Protein AF-A0A0K9FBU6-F1 (afdb_monomer_lite)

Radius of gyration: 37.28 Å; chains: 1; bounding box: 68×29×103 Å

Organism: NCBI:txid582475

Sequence (193 aa):
MRKMYLYLGAIVIFTPILLGLLLNIPTGFLTIGDESAWVGFFGNYSGGIIGGIVALLVASFQVKKESQYRNREEAKKHEYTIKIIERFIFQEMRDNLSMINEHTYLALENRAEGKQTSHGTNYGFIFTTYYELRYELAKNLKVENQKLFEDIIEFYEQLRLIKNKPQIDDLSRGEAKTIVESLNNWIITLDSI

Structure (mmCIF, N/CA/C/O backbone):
data_AF-A0A0K9FBU6-F1
#
_entry.id   AF-A0A0K9FBU6-F1
#
loop_
_atom_site.group_PDB
_atom_site.id
_atom_site.type_symbol
_atom_site.label_atom_id
_atom_site.label_alt_id
_atom_site.label_comp_id
_atom_site.label_asym_id
_atom_site.label_entity_id
_atom_site.label_seq_id
_atom_site.pdbx_PDB_ins_code
_atom_site.Cartn_x
_atom_site.Cartn_y
_atom_site.Cartn_z
_atom_site.occupancy
_atom_site.B_iso_or_equiv
_atom_site.auth_seq_id
_atom_site.auth_comp_id
_atom_site.auth_asym_id
_atom_site.auth_atom_id
_atom_site.pdbx_PDB_model_num
ATOM 1 N N . MET A 1 1 ? 36.294 -5.974 -24.565 1.00 58.38 1 MET A N 1
ATOM 2 C CA . MET A 1 1 ? 35.548 -5.076 -25.481 1.00 58.38 1 MET A CA 1
ATOM 3 C C . MET A 1 1 ? 36.441 -4.179 -26.347 1.00 58.38 1 MET A C 1
ATOM 5 O O . MET A 1 1 ? 36.305 -4.250 -27.555 1.00 58.38 1 MET A O 1
ATOM 9 N N . ARG A 1 2 ? 37.405 -3.406 -25.814 1.00 65.94 2 ARG A N 1
ATOM 10 C CA . ARG A 1 2 ? 38.238 -2.476 -26.625 1.00 65.94 2 ARG A CA 1
ATOM 11 C C . ARG A 1 2 ? 39.024 -3.123 -27.786 1.00 65.94 2 ARG A C 1
ATOM 13 O O . ARG A 1 2 ? 39.102 -2.543 -28.859 1.00 65.94 2 ARG A O 1
ATOM 20 N N . LYS A 1 3 ? 39.554 -4.340 -27.600 1.00 70.25 3 LYS A N 1
ATOM 21 C CA . LYS A 1 3 ? 40.263 -5.092 -28.658 1.00 70.25 3 LYS A CA 1
ATOM 22 C C . LYS A 1 3 ? 39.332 -5.560 -29.794 1.00 70.25 3 LYS A C 1
ATOM 24 O O . LYS A 1 3 ? 39.757 -5.612 -30.935 1.00 70.25 3 LYS A O 1
ATOM 29 N N . MET A 1 4 ? 38.057 -5.830 -29.501 1.00 72.50 4 MET A N 1
ATOM 30 C CA . MET A 1 4 ? 37.068 -6.313 -30.479 1.00 72.50 4 MET A CA 1
ATOM 31 C C . MET A 1 4 ? 36.714 -5.243 -31.521 1.00 72.50 4 MET A C 1
ATOM 33 O O . MET A 1 4 ? 36.655 -5.540 -32.708 1.00 72.50 4 MET A O 1
ATOM 37 N N . TYR A 1 5 ? 36.563 -3.986 -31.091 1.00 79.44 5 TYR A N 1
ATOM 38 C CA . TYR A 1 5 ? 36.323 -2.855 -31.995 1.00 79.44 5 TYR A CA 1
ATOM 39 C C . TYR A 1 5 ? 37.526 -2.559 -32.903 1.00 79.44 5 TYR A C 1
ATOM 41 O O . TYR A 1 5 ? 37.343 -2.189 -34.058 1.00 79.44 5 TYR A O 1
ATOM 49 N N . LEU A 1 6 ? 38.749 -2.784 -32.408 1.00 78.81 6 LEU A N 1
ATOM 50 C CA . LEU A 1 6 ? 39.978 -2.683 -33.204 1.00 78.81 6 LEU A CA 1
ATOM 51 C C . LEU A 1 6 ? 40.030 -3.738 -34.320 1.00 78.81 6 LEU A C 1
ATOM 53 O O . LEU A 1 6 ? 40.328 -3.392 -35.459 1.00 78.81 6 LEU A O 1
ATOM 57 N N . TYR A 1 7 ? 39.695 -4.999 -34.022 1.00 82.31 7 TYR A N 1
ATOM 58 C CA . TYR A 1 7 ? 39.656 -6.057 -35.039 1.00 82.31 7 TYR A CA 1
ATOM 59 C C . TYR A 1 7 ? 38.545 -5.838 -36.077 1.00 82.31 7 TYR A C 1
ATOM 61 O O . TYR A 1 7 ? 38.789 -6.021 -37.265 1.00 82.31 7 TYR A O 1
ATOM 69 N N . LEU A 1 8 ? 37.359 -5.381 -35.660 1.00 78.56 8 LEU A N 1
ATOM 70 C CA . LEU A 1 8 ? 36.269 -5.022 -36.579 1.00 78.56 8 LEU A CA 1
ATOM 71 C C . LEU A 1 8 ? 36.654 -3.871 -37.517 1.00 78.56 8 LEU A C 1
ATOM 73 O O . LEU A 1 8 ? 36.419 -3.960 -38.720 1.00 78.56 8 LEU A O 1
ATOM 77 N N . GLY A 1 9 ? 37.292 -2.823 -36.987 1.00 79.31 9 GLY A N 1
ATOM 78 C CA . GLY A 1 9 ? 37.794 -1.711 -37.797 1.00 79.31 9 GLY A CA 1
ATOM 79 C C . GLY A 1 9 ? 38.859 -2.154 -38.803 1.00 79.31 9 GLY A C 1
ATOM 80 O O . GLY A 1 9 ? 38.805 -1.764 -39.966 1.00 79.31 9 GLY A O 1
ATOM 81 N N . ALA A 1 10 ? 39.782 -3.027 -38.387 1.00 79.50 10 ALA A N 1
ATOM 82 C CA . ALA A 1 10 ? 40.786 -3.595 -39.283 1.00 79.50 10 ALA A CA 1
ATOM 83 C C . ALA A 1 10 ? 40.140 -4.420 -40.410 1.00 79.50 10 ALA A C 1
ATOM 85 O O . ALA A 1 10 ? 40.461 -4.205 -41.574 1.00 79.50 10 ALA A O 1
ATOM 86 N N . ILE A 1 11 ? 39.185 -5.303 -40.102 1.00 80.31 11 ILE A N 1
ATOM 87 C CA . ILE A 1 11 ? 38.477 -6.105 -41.116 1.00 80.31 11 ILE A CA 1
ATOM 88 C C . ILE A 1 11 ? 37.778 -5.198 -42.133 1.00 80.31 11 ILE A C 1
ATOM 90 O O . ILE A 1 11 ? 37.907 -5.413 -43.336 1.00 80.31 11 ILE A O 1
ATOM 94 N N . VAL A 1 12 ? 37.102 -4.146 -41.674 1.00 80.75 12 VAL A N 1
ATOM 95 C CA . VAL A 1 12 ? 36.422 -3.186 -42.549 1.00 80.75 12 VAL A CA 1
ATOM 96 C C . VAL A 1 12 ? 37.396 -2.461 -43.492 1.00 80.75 12 VAL A C 1
ATOM 98 O O . VAL A 1 12 ? 37.075 -2.258 -44.660 1.00 80.75 12 VAL A O 1
ATOM 101 N N . ILE A 1 13 ? 38.592 -2.103 -43.030 1.00 79.31 13 ILE A N 1
ATOM 102 C CA . ILE A 1 13 ? 39.586 -1.397 -43.856 1.00 79.31 13 ILE A CA 1
ATOM 103 C C . ILE A 1 13 ? 40.309 -2.353 -44.816 1.00 79.31 13 ILE A C 1
ATOM 105 O O . ILE A 1 13 ? 40.561 -2.002 -45.966 1.00 79.31 13 ILE A O 1
ATOM 109 N N . PHE A 1 14 ? 40.633 -3.568 -44.367 1.00 79.88 14 PHE A N 1
ATOM 110 C CA . PHE A 1 14 ? 41.432 -4.515 -45.148 1.00 79.88 14 PHE A CA 1
ATOM 111 C C . PHE A 1 14 ? 40.609 -5.369 -46.119 1.00 79.88 14 PHE A C 1
ATOM 113 O O . PHE A 1 14 ? 41.171 -5.842 -47.101 1.00 79.88 14 PHE A O 1
ATOM 120 N N . THR A 1 15 ? 39.298 -5.544 -45.914 1.00 80.88 15 THR A N 1
ATOM 121 C CA . THR A 1 15 ? 38.454 -6.367 -46.808 1.00 80.88 15 THR A CA 1
ATOM 122 C C . THR A 1 15 ? 38.474 -5.891 -48.271 1.00 80.88 15 THR A C 1
ATOM 124 O O . THR A 1 15 ? 38.692 -6.733 -49.139 1.00 80.88 15 THR A O 1
ATOM 127 N N . PRO A 1 16 ? 38.351 -4.587 -48.596 1.00 72.69 16 PRO A N 1
ATOM 128 C CA . PRO A 1 16 ? 38.469 -4.101 -49.976 1.00 72.69 16 PRO A CA 1
ATOM 129 C C . PRO A 1 16 ? 39.844 -4.362 -50.599 1.00 72.69 16 PRO A C 1
ATOM 131 O O . PRO A 1 16 ? 39.934 -4.759 -51.757 1.00 72.69 16 PRO A O 1
ATOM 134 N N . ILE A 1 17 ? 40.914 -4.173 -49.817 1.00 76.56 17 ILE A N 1
ATOM 135 C CA . ILE A 1 17 ? 42.303 -4.379 -50.255 1.00 76.56 17 ILE A CA 1
ATOM 136 C C . ILE A 1 17 ? 42.542 -5.866 -50.539 1.00 76.56 17 ILE A C 1
ATOM 138 O O . ILE A 1 17 ? 43.103 -6.221 -51.572 1.00 76.56 17 ILE A O 1
ATOM 142 N N . LEU A 1 18 ? 42.073 -6.743 -49.649 1.00 75.69 18 LEU A N 1
ATOM 143 C CA . LEU A 1 18 ? 42.176 -8.189 -49.810 1.00 75.69 18 LEU A CA 1
ATOM 144 C C . LEU A 1 18 ? 41.335 -8.689 -50.984 1.00 75.69 18 LEU A C 1
ATOM 146 O O . LEU A 1 18 ? 41.836 -9.499 -51.751 1.00 75.69 18 LEU A O 1
ATOM 150 N N . LEU A 1 19 ? 40.110 -8.190 -51.176 1.00 73.31 19 LEU A N 1
ATOM 151 C CA . LEU A 1 19 ? 39.301 -8.521 -52.354 1.00 73.31 19 LEU A CA 1
ATOM 152 C C . LEU A 1 19 ? 39.985 -8.070 -53.649 1.00 73.31 19 LEU A C 1
ATOM 154 O O . LEU A 1 19 ? 40.025 -8.842 -54.602 1.00 73.31 19 LEU A O 1
ATOM 158 N N . GLY A 1 20 ? 40.588 -6.878 -53.668 1.00 69.12 20 GLY A N 1
ATOM 159 C CA . GLY A 1 20 ? 41.368 -6.402 -54.813 1.00 69.12 20 GLY A CA 1
ATOM 160 C C . GLY A 1 20 ? 42.594 -7.267 -55.120 1.00 69.12 20 GLY A C 1
ATOM 161 O O . GLY A 1 20 ? 42.885 -7.516 -56.285 1.00 69.12 20 GLY A O 1
ATOM 162 N N . LEU A 1 21 ? 43.278 -7.783 -54.094 1.00 70.62 21 LEU A N 1
ATOM 163 C CA . LEU A 1 21 ? 44.414 -8.699 -54.258 1.00 70.62 21 LEU A CA 1
ATOM 164 C C . LEU A 1 21 ? 43.985 -10.120 -54.661 1.00 70.62 21 LEU A C 1
ATOM 166 O O . LEU A 1 21 ? 44.669 -10.759 -55.453 1.00 70.62 21 LEU A O 1
ATOM 170 N N . LEU A 1 22 ? 42.865 -10.618 -54.131 1.00 68.38 22 LEU A N 1
ATOM 171 C CA . LEU A 1 22 ? 42.379 -11.990 -54.335 1.00 68.38 22 LEU A CA 1
ATOM 172 C C . LEU A 1 22 ? 41.689 -12.155 -55.698 1.00 68.38 22 LEU A C 1
ATOM 174 O O . LEU A 1 22 ? 41.803 -13.204 -56.325 1.00 68.38 22 LEU A O 1
ATOM 178 N N . LEU A 1 23 ? 41.036 -11.100 -56.195 1.00 65.75 23 LEU A N 1
ATOM 179 C CA . LEU A 1 23 ? 40.476 -11.046 -57.550 1.00 65.75 23 LEU A CA 1
ATOM 180 C C . LEU A 1 23 ? 41.546 -10.834 -58.641 1.00 65.75 23 LEU A C 1
ATOM 182 O O . LEU A 1 23 ? 41.232 -10.945 -59.823 1.00 65.75 23 LEU A O 1
ATOM 186 N N . ASN A 1 24 ? 42.808 -10.592 -58.269 1.00 60.53 24 ASN A N 1
ATOM 187 C CA . ASN A 1 24 ? 43.953 -10.441 -59.174 1.00 60.53 24 ASN A CA 1
ATOM 188 C C . ASN A 1 24 ? 44.485 -11.809 -59.670 1.00 60.53 24 ASN A C 1
ATOM 190 O O . ASN A 1 24 ? 45.676 -12.114 -59.583 1.00 60.53 24 ASN A O 1
ATOM 194 N N . ILE A 1 25 ? 43.580 -12.667 -60.158 1.00 55.06 25 ILE A N 1
ATOM 195 C CA . ILE A 1 25 ? 43.919 -13.889 -60.903 1.00 55.06 25 ILE A CA 1
ATOM 196 C C . ILE A 1 25 ? 44.503 -13.446 -62.261 1.00 55.06 25 ILE A C 1
ATOM 198 O O . ILE A 1 25 ? 43.935 -12.565 -62.909 1.00 55.06 25 ILE A O 1
ATOM 202 N N . PRO A 1 26 ? 45.648 -13.999 -62.705 1.00 49.00 26 PRO A N 1
ATOM 203 C CA . PRO A 1 26 ? 46.479 -13.388 -63.734 1.00 49.00 26 PRO A CA 1
ATOM 204 C C . PRO A 1 26 ? 45.903 -13.593 -65.138 1.00 49.00 26 PRO A C 1
ATOM 206 O O . PRO A 1 26 ? 46.245 -14.542 -65.837 1.00 49.00 26 PRO A O 1
ATOM 209 N N . THR A 1 27 ? 45.102 -12.639 -65.598 1.00 47.84 27 THR A N 1
ATOM 210 C CA . THR A 1 27 ? 44.974 -12.332 -67.026 1.00 47.84 27 THR A CA 1
ATOM 211 C C . THR A 1 27 ? 45.070 -10.823 -67.209 1.00 47.84 27 THR A C 1
ATOM 213 O O . THR A 1 27 ? 44.048 -10.160 -67.281 1.00 47.84 27 THR A O 1
ATOM 216 N N . GLY A 1 28 ? 46.308 -10.311 -67.228 1.00 45.41 28 GLY A N 1
ATOM 217 C CA . GLY A 1 28 ? 46.737 -9.031 -67.816 1.00 45.41 28 GLY A CA 1
ATOM 218 C C . GLY A 1 28 ? 45.884 -7.778 -67.557 1.00 45.41 28 GLY A C 1
ATOM 219 O O . GLY A 1 28 ? 44.780 -7.666 -68.066 1.00 45.41 28 GLY A O 1
ATOM 220 N N . PHE A 1 29 ? 46.509 -6.780 -66.917 1.00 51.91 29 PHE A N 1
ATOM 221 C CA . PHE A 1 29 ? 46.016 -5.442 -66.532 1.00 51.91 29 PHE A CA 1
ATOM 222 C C . PHE A 1 29 ? 45.403 -5.387 -65.120 1.00 51.91 29 PHE A C 1
ATOM 224 O O . PHE A 1 29 ? 44.358 -5.948 -64.826 1.00 51.91 29 PHE A O 1
ATOM 231 N N . LEU A 1 30 ? 46.141 -4.712 -64.232 1.00 53.44 30 LEU A N 1
ATOM 232 C CA . LEU A 1 30 ? 46.203 -4.834 -62.766 1.00 53.44 30 LEU A CA 1
ATOM 233 C C . LEU A 1 30 ? 44.942 -4.478 -61.949 1.00 53.44 30 LEU A C 1
ATOM 235 O O . LEU A 1 30 ? 45.033 -4.406 -60.727 1.00 53.44 30 LEU A O 1
ATOM 239 N N . THR A 1 31 ? 43.781 -4.320 -62.580 1.00 53.53 31 THR A N 1
ATOM 240 C CA . THR A 1 31 ? 42.461 -4.194 -61.945 1.00 53.53 31 THR A CA 1
ATOM 241 C C . THR A 1 31 ? 41.381 -4.524 -62.981 1.00 53.53 31 THR A C 1
ATOM 243 O O . THR A 1 31 ? 41.379 -3.940 -64.062 1.00 53.53 31 THR A O 1
ATOM 246 N N . ILE A 1 32 ? 40.427 -5.408 -62.672 1.00 55.91 32 ILE A N 1
ATOM 247 C CA . ILE A 1 32 ? 39.223 -5.569 -63.506 1.00 55.91 32 ILE A CA 1
ATOM 248 C C . ILE A 1 32 ? 38.297 -4.376 -63.220 1.00 55.91 32 ILE A C 1
ATOM 250 O O . ILE A 1 32 ? 37.831 -4.221 -62.092 1.00 55.91 32 ILE A O 1
ATOM 254 N N . GLY A 1 33 ? 38.055 -3.538 -64.231 1.00 60.00 33 GLY A N 1
ATOM 255 C CA . GLY A 1 33 ? 37.237 -2.321 -64.138 1.00 60.00 33 GLY A CA 1
ATOM 256 C C . GLY A 1 33 ? 38.060 -1.035 -64.258 1.00 60.00 33 GLY A C 1
ATOM 257 O O . GLY A 1 33 ? 39.236 -1.004 -63.899 1.00 60.00 33 GLY A O 1
ATOM 258 N N . ASP A 1 34 ? 37.445 0.020 -64.795 1.00 70.31 34 ASP A N 1
ATOM 259 C CA . ASP A 1 34 ? 38.051 1.351 -64.841 1.00 70.31 34 ASP A CA 1
ATOM 260 C C . ASP A 1 34 ? 38.038 2.016 -63.449 1.00 70.31 34 ASP A C 1
ATOM 262 O O . ASP A 1 34 ? 37.447 1.512 -62.489 1.00 70.31 34 ASP A O 1
ATOM 266 N N . GLU A 1 35 ? 38.705 3.162 -63.320 1.00 71.25 35 GLU A N 1
ATOM 267 C CA . GLU A 1 35 ? 38.721 3.947 -62.078 1.00 71.25 35 GLU A CA 1
ATOM 268 C C . GLU A 1 35 ? 37.298 4.252 -61.573 1.00 71.25 35 GLU A C 1
ATOM 270 O O . GLU A 1 35 ? 37.040 4.234 -60.368 1.00 71.25 35 GLU A O 1
ATOM 275 N N . SER A 1 36 ? 36.346 4.437 -62.493 1.00 71.88 36 SER A N 1
ATOM 276 C CA . SER A 1 36 ? 34.948 4.714 -62.166 1.00 71.88 36 SER A CA 1
ATOM 277 C C . SER A 1 36 ? 34.261 3.536 -61.459 1.00 71.88 36 SER A C 1
ATOM 279 O O . SER A 1 36 ? 33.534 3.743 -60.482 1.00 71.88 36 SER A O 1
ATOM 281 N N . ALA A 1 37 ? 34.554 2.296 -61.864 1.00 73.62 37 ALA A N 1
ATOM 282 C CA . ALA A 1 37 ? 34.039 1.085 -61.231 1.00 73.62 37 ALA A CA 1
ATOM 283 C C . ALA A 1 37 ? 34.562 0.920 -59.795 1.00 73.62 37 ALA A C 1
ATOM 285 O O . ALA A 1 37 ? 33.804 0.561 -58.888 1.00 73.62 37 ALA A O 1
ATOM 286 N N . TRP A 1 38 ? 35.836 1.243 -59.561 1.00 71.81 38 TRP A N 1
ATOM 287 C CA . TRP A 1 38 ? 36.441 1.199 -58.227 1.00 71.81 38 TRP A CA 1
ATOM 288 C C . TRP A 1 38 ? 35.890 2.275 -57.298 1.00 71.81 38 TRP A C 1
ATOM 290 O O . TRP A 1 38 ? 35.563 1.982 -56.146 1.00 71.81 38 TRP A O 1
ATOM 300 N N . VAL A 1 39 ? 35.713 3.497 -57.800 1.00 74.69 39 VAL A N 1
ATOM 301 C CA . VAL A 1 39 ? 35.058 4.578 -57.052 1.00 74.69 39 VAL A CA 1
ATOM 302 C C . VAL A 1 39 ? 33.625 4.182 -56.677 1.00 74.69 39 VAL A C 1
ATOM 304 O O . VAL A 1 39 ? 33.222 4.359 -55.525 1.00 74.69 39 VAL A O 1
ATOM 307 N N . GLY A 1 40 ? 32.878 3.568 -57.600 1.00 77.00 40 GLY A N 1
ATOM 308 C CA . GLY A 1 40 ? 31.537 3.039 -57.336 1.00 77.00 40 GLY A CA 1
ATOM 309 C C . GLY A 1 40 ? 31.516 1.936 -56.271 1.00 77.00 40 GLY A C 1
ATOM 310 O O . GLY A 1 40 ? 30.672 1.957 -55.371 1.00 77.00 40 GLY A O 1
ATOM 311 N N . PHE A 1 41 ? 32.470 1.000 -56.316 1.00 79.31 41 PHE A N 1
ATOM 312 C CA . PHE A 1 41 ? 32.609 -0.053 -55.308 1.00 79.31 41 PHE A CA 1
ATOM 313 C C . PHE A 1 41 ? 32.897 0.521 -53.916 1.00 79.31 41 PHE A C 1
ATOM 315 O O . PHE A 1 41 ? 32.186 0.196 -52.964 1.00 79.31 41 PHE A O 1
ATOM 322 N N . PHE A 1 42 ? 33.889 1.408 -53.789 1.00 77.19 42 PHE A N 1
ATOM 323 C CA . PHE A 1 42 ? 34.220 2.036 -52.507 1.00 77.19 42 PHE A CA 1
ATOM 324 C C . PHE A 1 42 ? 33.085 2.916 -51.981 1.00 77.19 42 PHE A C 1
ATOM 326 O O . PHE A 1 42 ? 32.844 2.920 -50.772 1.00 77.19 42 PHE A O 1
ATOM 333 N N . GLY A 1 43 ? 32.358 3.612 -52.860 1.00 75.81 43 GLY A N 1
ATOM 334 C CA . GLY A 1 43 ? 31.162 4.371 -52.499 1.00 75.81 43 GLY A CA 1
ATOM 335 C C . GLY A 1 43 ? 30.066 3.485 -51.903 1.00 75.81 43 GLY A C 1
ATOM 336 O O . GL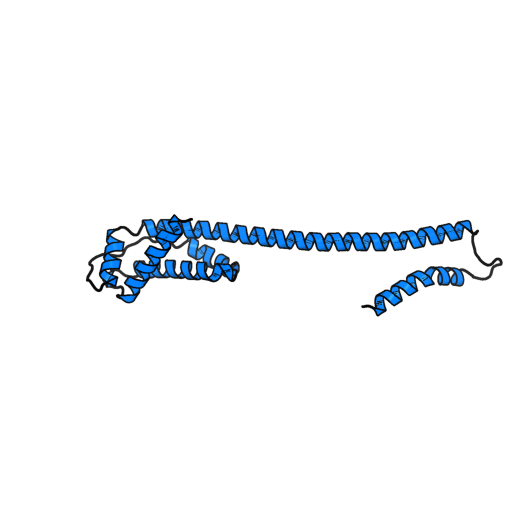Y A 1 43 ? 29.571 3.772 -50.813 1.00 75.81 43 GLY A O 1
ATOM 337 N N . ASN A 1 44 ? 29.746 2.364 -52.554 1.00 81.25 44 ASN A N 1
ATOM 338 C CA . ASN A 1 44 ? 28.745 1.409 -52.066 1.00 81.25 44 ASN A CA 1
ATOM 339 C C . ASN A 1 44 ? 29.187 0.699 -50.781 1.00 81.25 44 ASN A C 1
ATOM 341 O O . ASN A 1 44 ? 28.401 0.564 -49.844 1.00 81.25 44 ASN A O 1
ATOM 345 N N . TYR A 1 45 ? 30.449 0.276 -50.712 1.00 80.19 45 TYR A N 1
ATOM 346 C CA . TYR A 1 45 ? 31.021 -0.380 -49.541 1.00 80.19 45 TYR A CA 1
ATOM 347 C C . TYR A 1 45 ? 31.010 0.546 -48.318 1.00 80.19 45 TYR A C 1
ATOM 349 O O . TYR A 1 45 ? 30.481 0.194 -47.261 1.00 80.19 45 TYR A O 1
ATOM 357 N N . SER A 1 46 ? 31.525 1.769 -48.481 1.00 79.25 46 SER A N 1
ATOM 358 C CA . SER A 1 46 ? 31.576 2.771 -47.411 1.00 79.25 46 SER A CA 1
ATOM 359 C C . SER A 1 46 ? 30.171 3.221 -47.016 1.00 79.25 46 SER A C 1
ATOM 361 O O . SER A 1 46 ? 29.874 3.323 -45.827 1.00 79.25 46 SER A O 1
ATOM 363 N N . GLY A 1 47 ? 29.280 3.419 -47.993 1.00 82.88 47 GLY A N 1
ATOM 364 C CA . GLY A 1 47 ? 27.870 3.728 -47.765 1.00 82.88 47 GLY A CA 1
ATOM 365 C C . GLY A 1 47 ? 27.141 2.633 -46.986 1.00 82.88 47 GLY A C 1
ATOM 366 O O . GLY A 1 47 ? 26.399 2.945 -46.058 1.00 82.88 47 GLY A O 1
ATOM 367 N N . GLY A 1 48 ? 27.403 1.358 -47.283 1.00 86.94 48 GLY A N 1
ATOM 368 C CA . GLY A 1 48 ? 26.838 0.220 -46.555 1.00 86.94 48 GLY A CA 1
ATOM 369 C C . GLY A 1 48 ? 27.305 0.150 -45.099 1.00 86.94 48 GLY A C 1
ATOM 370 O O . GLY A 1 48 ? 26.494 -0.063 -44.199 1.00 86.94 48 GLY A O 1
ATOM 371 N N . ILE A 1 49 ? 28.592 0.402 -44.843 1.00 85.06 49 ILE A N 1
ATOM 372 C CA . ILE A 1 49 ? 29.142 0.441 -43.479 1.00 85.06 49 ILE A CA 1
ATOM 373 C C . ILE A 1 49 ? 28.572 1.617 -42.691 1.00 85.06 49 ILE A C 1
ATOM 375 O O . ILE A 1 49 ? 28.101 1.432 -41.570 1.00 85.06 49 ILE A O 1
ATOM 379 N N . ILE A 1 50 ? 28.583 2.819 -43.274 1.00 85.12 50 ILE A N 1
ATOM 380 C CA . ILE A 1 50 ? 28.018 4.014 -42.640 1.00 85.12 50 ILE A CA 1
ATOM 381 C C . ILE A 1 50 ? 26.525 3.798 -42.373 1.00 85.12 50 ILE A C 1
ATOM 383 O O . ILE A 1 50 ? 26.065 4.050 -41.262 1.00 85.12 50 ILE A O 1
ATOM 387 N N . GLY A 1 51 ? 25.784 3.256 -43.343 1.00 89.50 51 GLY A N 1
ATOM 388 C CA . GLY A 1 51 ? 24.372 2.912 -43.199 1.00 89.50 51 GLY A CA 1
ATOM 389 C C . GLY A 1 51 ? 24.122 1.911 -42.070 1.00 89.50 51 GLY A C 1
ATOM 390 O O . GLY A 1 51 ? 23.243 2.135 -41.241 1.00 89.50 51 GLY A O 1
ATOM 391 N N . GLY A 1 52 ? 24.936 0.857 -41.971 1.00 90.56 52 GLY A N 1
ATOM 392 C CA . GLY A 1 52 ? 24.869 -0.119 -40.882 1.00 90.56 52 GLY A CA 1
ATOM 393 C C . GLY A 1 52 ? 25.174 0.487 -39.509 1.00 90.56 52 GLY A C 1
ATOM 394 O O . GLY A 1 52 ? 24.467 0.206 -38.542 1.00 90.56 52 GLY A O 1
ATOM 395 N N . ILE A 1 53 ? 26.177 1.369 -39.418 1.00 87.88 53 ILE A N 1
ATOM 396 C CA . ILE A 1 53 ? 26.504 2.096 -38.182 1.00 87.88 53 ILE A CA 1
ATOM 397 C C . ILE A 1 53 ? 25.341 3.003 -37.775 1.00 87.88 53 ILE A C 1
ATOM 399 O O . ILE A 1 53 ? 24.922 2.977 -36.619 1.00 87.88 53 ILE A O 1
ATOM 403 N N . VAL A 1 54 ? 24.787 3.779 -38.709 1.00 92.25 54 VAL A N 1
ATOM 404 C CA . VAL A 1 54 ? 23.643 4.662 -38.443 1.00 92.25 54 VAL A CA 1
ATOM 405 C C . VAL A 1 54 ? 22.428 3.848 -37.999 1.00 92.25 54 VAL A C 1
ATOM 407 O O . VAL A 1 54 ? 21.807 4.193 -36.995 1.00 92.25 54 VAL A O 1
ATOM 410 N N . ALA A 1 55 ? 22.124 2.737 -38.673 1.00 94.75 55 ALA A N 1
ATOM 411 C CA . ALA A 1 55 ? 21.037 1.842 -38.285 1.00 94.75 55 ALA A CA 1
ATOM 412 C C . ALA A 1 55 ? 21.232 1.292 -36.863 1.00 94.75 55 ALA A C 1
ATOM 414 O O . ALA A 1 55 ? 20.300 1.320 -36.058 1.00 94.75 55 ALA A O 1
ATOM 415 N N . LEU A 1 56 ? 22.452 0.866 -36.518 1.00 92.38 56 LEU A N 1
ATOM 416 C CA . LEU A 1 56 ? 22.785 0.393 -35.175 1.00 92.38 56 LEU A CA 1
ATOM 417 C C . LEU A 1 56 ? 22.623 1.492 -34.116 1.00 92.38 56 LEU A C 1
ATOM 419 O O . LEU A 1 56 ? 22.095 1.231 -33.032 1.00 92.38 56 LEU A O 1
ATOM 423 N N . LEU A 1 57 ? 23.055 2.720 -34.416 1.00 90.44 57 LEU A N 1
ATOM 424 C CA . LEU A 1 57 ? 22.907 3.868 -33.520 1.00 90.44 57 LEU A CA 1
ATOM 425 C C . LEU A 1 57 ? 21.433 4.204 -33.280 1.00 90.44 57 LEU A C 1
ATOM 427 O O . LEU A 1 57 ? 21.027 4.387 -32.131 1.00 90.44 57 LEU A O 1
ATOM 431 N N . VAL A 1 58 ? 20.626 4.236 -34.342 1.00 95.19 58 VAL A N 1
ATOM 432 C CA . VAL A 1 58 ? 19.183 4.493 -34.254 1.00 95.19 58 VAL A CA 1
ATOM 433 C C . VAL A 1 58 ? 18.487 3.394 -33.456 1.00 95.19 58 VAL A C 1
ATOM 435 O O . VAL A 1 58 ? 17.751 3.711 -32.523 1.00 95.19 58 VAL A O 1
ATOM 438 N N . ALA A 1 59 ? 18.762 2.120 -33.746 1.00 94.75 59 ALA A N 1
ATOM 439 C CA . ALA A 1 59 ? 18.199 0.993 -33.002 1.00 94.75 59 ALA A CA 1
ATOM 440 C C . ALA A 1 59 ? 18.582 1.050 -31.514 1.00 94.75 59 ALA A C 1
ATOM 442 O O . ALA A 1 59 ? 17.728 0.921 -30.640 1.00 94.75 59 ALA A O 1
ATOM 443 N N . SER A 1 60 ? 19.849 1.337 -31.206 1.00 91.94 60 SER A N 1
ATOM 444 C CA . SER A 1 60 ? 20.323 1.476 -29.822 1.00 91.94 60 SER A CA 1
ATOM 445 C C . SER A 1 60 ? 19.634 2.632 -29.091 1.00 91.94 60 SER A C 1
ATOM 447 O O . SER A 1 60 ? 19.271 2.508 -27.919 1.00 91.94 60 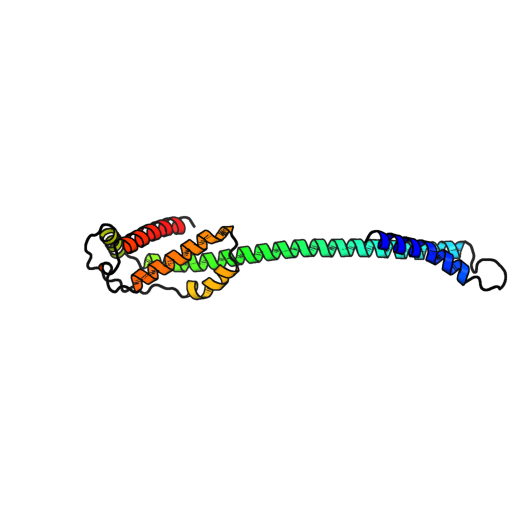SER A O 1
ATOM 449 N N . PHE A 1 61 ? 19.426 3.758 -29.779 1.00 93.50 61 PHE A N 1
ATOM 450 C CA . PHE A 1 61 ? 18.702 4.900 -29.230 1.00 93.50 61 PHE A CA 1
ATOM 451 C C . PHE A 1 61 ? 17.226 4.572 -28.978 1.00 93.50 61 PHE A C 1
ATOM 453 O O . PHE A 1 61 ? 16.703 4.911 -27.917 1.00 93.50 61 PHE A O 1
ATOM 460 N N . GL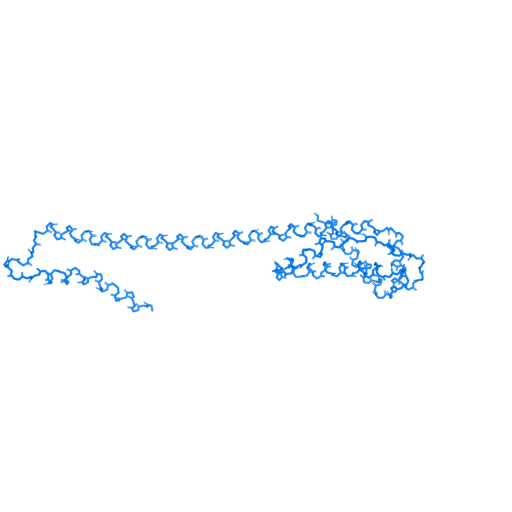N A 1 62 ? 16.571 3.877 -29.912 1.00 93.75 62 GLN A N 1
ATOM 461 C CA . GLN A 1 62 ? 15.185 3.427 -29.768 1.00 93.75 62 GLN A CA 1
ATOM 462 C C . GLN A 1 62 ? 15.028 2.482 -28.577 1.00 93.75 62 GLN A C 1
ATOM 464 O O . GLN A 1 62 ? 14.205 2.762 -27.711 1.00 93.75 62 GLN A O 1
ATOM 469 N N . VAL A 1 63 ? 15.874 1.453 -28.459 1.00 94.12 63 VAL A N 1
ATOM 470 C CA . VAL A 1 63 ? 15.844 0.498 -27.335 1.00 94.12 63 VAL A CA 1
ATOM 471 C C . VAL A 1 63 ? 16.038 1.207 -25.994 1.00 94.12 63 VAL A C 1
ATOM 473 O O . VAL A 1 63 ? 15.313 0.949 -25.033 1.00 94.12 63 VAL A O 1
ATOM 476 N N . LYS A 1 64 ? 16.996 2.141 -25.911 1.00 92.06 64 LYS A N 1
ATOM 477 C CA . LYS A 1 64 ? 17.236 2.910 -24.681 1.00 92.06 64 LYS A CA 1
ATOM 478 C C . LYS A 1 64 ? 16.063 3.827 -24.337 1.00 92.06 64 LYS A C 1
ATOM 480 O O . LYS A 1 64 ? 15.734 3.991 -23.165 1.00 92.06 64 LYS A O 1
ATOM 485 N N . LYS A 1 65 ? 15.452 4.455 -25.340 1.00 93.44 65 LYS A N 1
ATOM 486 C CA . LYS A 1 65 ? 14.285 5.311 -25.140 1.00 93.44 65 LYS A CA 1
ATOM 487 C C . LYS A 1 65 ? 13.106 4.464 -24.667 1.00 93.44 65 LYS A C 1
ATOM 489 O O . LYS A 1 65 ? 12.524 4.772 -23.634 1.00 93.44 65 LYS A O 1
ATOM 494 N N . GLU A 1 66 ? 12.807 3.370 -25.355 1.00 93.56 66 GLU A N 1
ATOM 495 C CA . GLU A 1 66 ? 11.719 2.455 -25.014 1.00 93.56 66 GLU A CA 1
ATOM 496 C C . GLU A 1 66 ? 11.850 1.907 -23.590 1.00 93.56 66 GLU A C 1
ATOM 498 O O . GLU A 1 66 ? 10.883 1.964 -22.835 1.00 93.56 66 GLU A 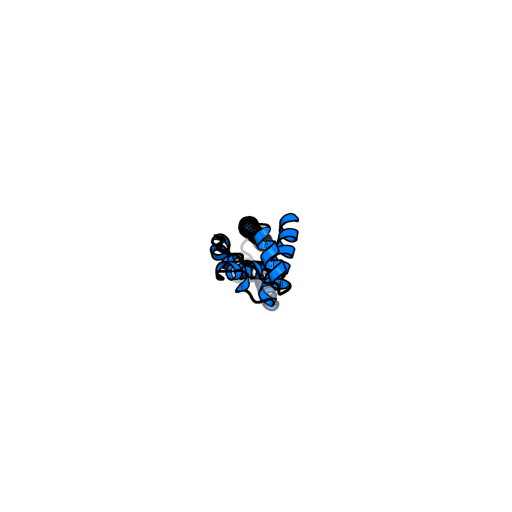O 1
ATOM 503 N N . SER A 1 67 ? 13.044 1.476 -23.169 1.00 92.75 67 SER A N 1
ATOM 504 C CA . SER A 1 67 ? 13.250 0.998 -21.795 1.00 92.75 67 SER A CA 1
ATOM 505 C C . SER A 1 67 ? 12.977 2.084 -20.749 1.00 92.75 67 SER A C 1
ATOM 507 O O . SER A 1 67 ? 12.341 1.820 -19.731 1.00 92.75 67 SER A O 1
ATOM 509 N N . GLN A 1 68 ? 13.372 3.333 -21.013 1.00 91.56 68 GLN A N 1
ATOM 510 C CA . GLN A 1 68 ? 13.056 4.458 -20.130 1.00 91.56 68 GLN A CA 1
ATOM 511 C C . GLN A 1 68 ? 11.556 4.766 -20.078 1.00 91.56 68 GLN A C 1
ATOM 513 O O . GLN A 1 68 ? 11.041 5.067 -19.000 1.00 91.56 68 GLN A O 1
ATOM 518 N N . TYR A 1 69 ? 10.854 4.709 -21.213 1.00 93.25 69 TYR A N 1
ATOM 519 C CA . TYR A 1 69 ? 9.401 4.901 -21.246 1.00 93.25 69 TYR A CA 1
ATOM 520 C C . TYR A 1 69 ? 8.679 3.785 -20.497 1.00 93.25 69 TYR A C 1
ATOM 522 O O . TYR A 1 69 ? 7.863 4.090 -19.631 1.00 93.25 69 TYR A O 1
ATOM 530 N N . ARG A 1 70 ? 9.042 2.523 -20.746 1.00 92.56 70 ARG A N 1
ATOM 531 C CA . ARG A 1 70 ? 8.464 1.363 -20.059 1.00 92.56 70 ARG A CA 1
ATOM 532 C C . ARG A 1 70 ? 8.645 1.446 -18.550 1.00 92.56 70 ARG A C 1
ATOM 534 O O . ARG A 1 70 ? 7.659 1.352 -17.832 1.00 92.56 70 ARG A O 1
ATOM 541 N N . ASN A 1 71 ? 9.851 1.749 -18.071 1.00 91.62 71 ASN A N 1
ATOM 542 C CA . ASN A 1 71 ? 10.100 1.893 -16.634 1.00 91.62 71 ASN A CA 1
ATOM 543 C C . ASN A 1 71 ? 9.251 3.012 -16.005 1.00 91.62 71 ASN A C 1
ATOM 545 O O . ASN A 1 71 ? 8.762 2.876 -14.886 1.00 91.62 71 ASN A O 1
ATOM 549 N N . ARG A 1 72 ? 9.055 4.132 -16.718 1.00 91.06 72 ARG A N 1
ATOM 550 C CA . ARG A 1 72 ? 8.198 5.232 -16.247 1.00 91.06 72 ARG A CA 1
ATOM 551 C C . ARG A 1 72 ? 6.721 4.852 -16.244 1.00 91.06 72 ARG A C 1
ATOM 553 O O . ARG A 1 72 ? 6.010 5.225 -15.318 1.00 91.06 72 ARG A O 1
ATOM 560 N N . GLU A 1 73 ? 6.247 4.154 -17.270 1.00 92.62 73 GLU A N 1
ATOM 561 C CA . GLU A 1 73 ? 4.864 3.680 -17.326 1.00 92.62 73 GLU A CA 1
ATOM 562 C C . GLU A 1 73 ? 4.579 2.622 -16.266 1.00 92.62 73 GLU A C 1
ATOM 564 O O . GLU A 1 73 ? 3.541 2.688 -15.616 1.00 92.62 73 GLU A O 1
ATOM 569 N N . GLU A 1 74 ? 5.501 1.688 -16.044 1.00 89.00 74 GLU A N 1
ATOM 570 C CA . GLU A 1 74 ? 5.406 0.690 -14.979 1.00 89.00 74 GLU A CA 1
ATOM 571 C C . GLU A 1 74 ? 5.359 1.365 -13.603 1.00 89.00 74 GLU A C 1
ATOM 573 O O . GLU A 1 74 ? 4.467 1.062 -12.812 1.00 89.00 74 GLU A O 1
ATOM 578 N N . ALA A 1 75 ? 6.216 2.362 -13.352 1.00 87.19 75 ALA A N 1
ATOM 579 C CA . ALA A 1 75 ? 6.176 3.143 -12.115 1.00 87.19 75 ALA A CA 1
ATOM 580 C C . ALA A 1 75 ? 4.837 3.878 -11.919 1.00 87.19 75 ALA A C 1
ATOM 582 O O . ALA A 1 75 ? 4.280 3.847 -10.823 1.00 87.19 75 ALA A O 1
ATOM 583 N N . LYS A 1 76 ? 4.286 4.490 -12.977 1.00 89.12 76 LYS A N 1
ATOM 584 C CA . LYS A 1 76 ? 2.976 5.165 -12.927 1.00 89.12 76 LYS A CA 1
ATOM 585 C C . LYS A 1 76 ? 1.825 4.193 -12.688 1.00 89.12 76 LYS A C 1
ATOM 587 O O . LYS A 1 76 ? 0.944 4.479 -11.886 1.00 89.12 76 LYS A O 1
ATOM 592 N N . LYS A 1 77 ? 1.813 3.053 -13.386 1.00 88.06 77 LYS A N 1
ATOM 593 C CA . LYS A 1 77 ? 0.795 2.007 -13.202 1.00 88.06 77 LYS A CA 1
ATOM 594 C C . LYS A 1 77 ? 0.823 1.468 -11.779 1.00 88.06 77 LYS A C 1
ATOM 596 O O . LYS A 1 77 ? -0.229 1.271 -11.179 1.00 88.06 77 LYS A O 1
ATOM 601 N N . HIS A 1 78 ? 2.019 1.268 -11.243 1.00 85.25 78 HIS A N 1
ATOM 602 C CA . HIS A 1 78 ? 2.211 0.823 -9.875 1.00 85.25 78 HIS A CA 1
ATOM 603 C C . HIS A 1 78 ? 1.706 1.860 -8.859 1.00 85.25 78 HIS A C 1
ATOM 605 O O . HIS A 1 78 ? 0.902 1.514 -8.001 1.00 85.25 78 HIS A O 1
ATOM 611 N N . GLU A 1 79 ? 2.068 3.138 -9.012 1.00 86.75 79 GLU A N 1
ATOM 612 C CA . GLU A 1 79 ? 1.547 4.223 -8.162 1.00 86.75 79 GLU A CA 1
ATOM 613 C C . GLU A 1 79 ? 0.013 4.309 -8.218 1.00 86.75 79 GLU A C 1
ATOM 615 O O . GLU A 1 79 ? -0.655 4.425 -7.193 1.00 86.75 79 GLU A O 1
ATOM 620 N N . TYR A 1 80 ? -0.563 4.201 -9.416 1.00 87.81 80 TYR A N 1
ATOM 621 C CA . TYR A 1 80 ? -2.011 4.214 -9.606 1.00 87.81 80 TYR A CA 1
ATOM 622 C C . TYR A 1 80 ? -2.702 3.020 -8.933 1.00 87.81 80 TYR A C 1
ATOM 624 O O . TYR A 1 80 ? -3.755 3.179 -8.321 1.00 87.81 80 TYR A O 1
ATOM 632 N N . THR A 1 81 ? -2.090 1.836 -9.010 1.00 86.31 81 THR A N 1
ATOM 633 C CA . THR A 1 81 ? -2.600 0.619 -8.364 1.00 86.31 81 THR A CA 1
ATOM 634 C C . THR A 1 81 ? -2.646 0.789 -6.849 1.00 86.31 81 THR A C 1
ATOM 636 O O . THR A 1 81 ? -3.677 0.510 -6.245 1.00 86.31 81 THR A O 1
ATOM 639 N N . ILE A 1 82 ? -1.576 1.318 -6.245 1.00 85.69 82 ILE A N 1
ATOM 640 C CA . ILE A 1 82 ? -1.523 1.586 -4.801 1.00 85.69 82 ILE A CA 1
ATOM 641 C C . ILE A 1 82 ? -2.634 2.558 -4.397 1.00 85.69 82 ILE A C 1
ATOM 643 O O . ILE A 1 82 ? -3.410 2.237 -3.506 1.00 85.69 82 ILE A O 1
ATOM 647 N N . LYS A 1 83 ? -2.794 3.677 -5.114 1.00 88.75 83 LYS A N 1
ATOM 648 C CA . LYS A 1 83 ? -3.844 4.671 -4.824 1.00 88.75 83 LYS A CA 1
ATOM 649 C C . LYS A 1 83 ? -5.258 4.098 -4.887 1.00 88.75 83 LYS A C 1
ATOM 651 O O . LYS A 1 83 ? -6.119 4.472 -4.094 1.00 88.75 83 LYS A O 1
ATOM 656 N N . ILE A 1 84 ? -5.524 3.206 -5.842 1.00 88.56 84 ILE A N 1
ATOM 657 C CA . ILE A 1 84 ? -6.816 2.515 -5.923 1.00 88.56 84 ILE A CA 1
ATOM 658 C C . ILE A 1 84 ? -7.021 1.632 -4.696 1.00 88.56 84 ILE A C 1
ATOM 660 O O . ILE A 1 84 ? -8.088 1.677 -4.086 1.00 88.56 84 ILE A O 1
ATOM 664 N N . ILE A 1 85 ? -6.014 0.830 -4.350 1.00 87.44 85 ILE A N 1
ATOM 665 C CA . ILE A 1 85 ? -6.102 -0.088 -3.219 1.00 87.44 85 ILE A CA 1
ATOM 666 C C . ILE A 1 85 ? -6.295 0.691 -1.912 1.00 87.44 85 ILE A C 1
ATOM 668 O O . ILE A 1 85 ? -7.202 0.370 -1.149 1.00 87.44 85 ILE A O 1
ATOM 672 N N . GLU A 1 86 ? -5.512 1.748 -1.689 1.00 89.25 86 GLU A N 1
ATOM 673 C CA . GLU A 1 86 ? -5.654 2.659 -0.547 1.00 89.25 86 GLU A CA 1
ATOM 674 C C . GLU A 1 86 ? -7.076 3.206 -0.451 1.00 89.25 86 GLU A C 1
ATOM 676 O O . GLU A 1 86 ? -7.690 3.131 0.607 1.00 89.25 86 GLU A O 1
ATOM 681 N N . ARG A 1 87 ? -7.650 3.676 -1.565 1.00 91.62 87 ARG A N 1
ATOM 682 C CA . ARG A 1 87 ? -9.017 4.208 -1.579 1.00 91.62 87 ARG A CA 1
ATOM 683 C C . ARG A 1 87 ? -10.056 3.175 -1.144 1.00 91.62 87 ARG A C 1
ATOM 685 O O . ARG A 1 87 ? -10.965 3.517 -0.393 1.00 91.62 87 ARG A O 1
ATOM 692 N N . PHE A 1 88 ? -9.944 1.936 -1.617 1.00 93.69 88 PHE A N 1
ATOM 693 C CA . PHE A 1 88 ? -10.866 0.870 -1.223 1.00 93.69 88 PHE A CA 1
ATOM 694 C C . PHE A 1 88 ? -10.728 0.520 0.260 1.00 93.69 88 PHE A C 1
ATOM 696 O O . PHE A 1 88 ? -11.731 0.397 0.959 1.00 93.69 88 PHE A O 1
ATOM 703 N N . ILE A 1 89 ? -9.494 0.422 0.753 1.00 94.12 89 ILE A N 1
ATOM 704 C CA . ILE A 1 89 ? -9.224 0.143 2.164 1.00 94.12 89 ILE A CA 1
ATOM 705 C C . ILE A 1 89 ? -9.726 1.272 3.055 1.00 94.12 89 ILE A C 1
ATOM 707 O O . ILE A 1 89 ? -10.415 1.003 4.031 1.00 94.12 89 ILE A O 1
ATOM 711 N N . PHE A 1 90 ? -9.436 2.524 2.713 1.00 94.75 90 PHE A N 1
ATOM 712 C CA . PHE A 1 90 ? -9.890 3.680 3.479 1.00 94.75 90 PHE A CA 1
ATOM 713 C C . PHE A 1 90 ? -11.408 3.803 3.489 1.00 94.75 90 PHE A C 1
ATOM 715 O O . PHE A 1 90 ? -11.966 4.194 4.510 1.00 94.75 90 PHE A O 1
ATOM 722 N N . GLN A 1 91 ? -12.088 3.428 2.403 1.00 95.38 91 GLN A N 1
ATOM 723 C CA . GLN A 1 91 ? -13.544 3.351 2.408 1.00 95.38 91 GLN A CA 1
ATOM 724 C C . GLN A 1 91 ? -14.042 2.310 3.420 1.00 95.38 91 GLN A C 1
ATOM 726 O O . GLN A 1 91 ? -14.863 2.650 4.264 1.00 95.38 91 GLN A O 1
ATOM 731 N N . GLU A 1 92 ? -13.500 1.086 3.409 1.00 95.94 92 GLU A N 1
ATOM 732 C CA . GLU A 1 92 ? -13.868 0.049 4.389 1.00 95.94 92 GLU A CA 1
ATOM 733 C C . GLU A 1 92 ? -13.548 0.484 5.833 1.00 95.94 92 GLU A C 1
ATOM 735 O O . GLU A 1 92 ? -14.332 0.237 6.750 1.00 95.94 92 GLU A O 1
ATOM 740 N N . MET A 1 93 ? -12.434 1.191 6.048 1.00 96.06 93 MET A N 1
ATOM 741 C CA . MET A 1 93 ? -12.084 1.753 7.355 1.00 96.06 93 MET A CA 1
ATOM 742 C C . MET A 1 93 ? -13.090 2.815 7.808 1.00 96.06 93 MET A C 1
ATOM 744 O O . MET A 1 93 ? -13.525 2.771 8.957 1.00 96.06 93 MET A O 1
ATOM 748 N N . ARG A 1 94 ? -13.505 3.732 6.922 1.00 95.44 94 ARG A N 1
ATOM 749 C CA . ARG A 1 94 ? -14.558 4.722 7.217 1.00 95.44 94 ARG A CA 1
ATOM 750 C C . ARG A 1 94 ? -15.882 4.042 7.542 1.00 95.44 94 ARG A C 1
ATOM 752 O O . ARG A 1 94 ? -16.523 4.402 8.527 1.00 95.44 94 ARG A O 1
ATOM 759 N N . ASP A 1 95 ? -16.260 3.037 6.759 1.00 95.62 95 ASP A N 1
ATOM 760 C CA . ASP A 1 95 ? -17.489 2.280 6.981 1.00 95.62 95 ASP A CA 1
ATOM 761 C C . ASP A 1 95 ? -17.450 1.597 8.356 1.00 95.62 95 ASP A C 1
ATOM 763 O O . ASP A 1 95 ? -18.396 1.723 9.132 1.00 95.62 95 ASP A O 1
ATOM 767 N N . ASN A 1 96 ? -16.330 0.970 8.723 1.00 95.69 96 ASN A N 1
ATOM 768 C CA . ASN A 1 96 ? -16.141 0.376 10.047 1.00 95.69 96 ASN A CA 1
ATOM 769 C C . ASN A 1 96 ? -16.148 1.401 11.185 1.00 95.69 96 ASN A C 1
ATOM 771 O O . ASN A 1 96 ? -16.778 1.156 12.213 1.00 95.69 96 ASN A O 1
ATOM 775 N N . LEU A 1 97 ? -15.482 2.547 11.016 1.00 93.94 97 LEU A N 1
ATOM 776 C CA . LEU A 1 97 ? -15.501 3.629 12.003 1.00 93.94 97 LEU A CA 1
ATOM 777 C C . LEU A 1 97 ? -16.921 4.145 12.232 1.00 93.94 97 LEU A C 1
ATOM 779 O O . LEU A 1 97 ? -17.306 4.374 13.373 1.00 93.94 97 LEU A O 1
ATOM 783 N N . SER A 1 98 ? -17.734 4.242 11.177 1.00 93.12 98 SER A N 1
ATOM 784 C CA . SER A 1 98 ? -19.135 4.660 11.295 1.00 93.12 98 SER A CA 1
ATOM 785 C C . SER A 1 98 ? -20.003 3.684 12.107 1.00 93.12 98 SER A C 1
ATOM 787 O O . SER A 1 98 ? -21.042 4.076 12.637 1.00 93.12 98 SER A O 1
ATOM 789 N N . MET A 1 99 ? -19.574 2.423 12.254 1.00 93.06 99 MET A N 1
ATOM 790 C CA . MET A 1 99 ? -20.243 1.438 13.114 1.00 93.06 99 MET A CA 1
ATOM 791 C C . MET A 1 99 ? -19.919 1.638 14.602 1.00 93.06 99 MET A C 1
ATOM 793 O O . MET A 1 99 ? -20.653 1.140 15.462 1.00 93.06 99 MET A O 1
ATOM 797 N N . ILE A 1 100 ? -18.841 2.360 14.922 1.00 91.69 100 ILE A N 1
ATOM 798 C CA . ILE A 1 100 ? -18.451 2.698 16.292 1.00 91.69 100 ILE A CA 1
ATOM 799 C C . ILE A 1 100 ? -19.231 3.945 16.710 1.00 91.69 100 ILE A C 1
ATOM 801 O O . ILE A 1 100 ? -18.833 5.077 16.459 1.00 91.69 100 ILE A O 1
ATOM 805 N N . ASN A 1 101 ? -20.375 3.732 17.357 1.00 89.44 101 ASN A N 1
ATOM 806 C CA . ASN A 1 101 ? -21.175 4.836 17.883 1.00 89.44 101 ASN A CA 1
ATOM 807 C C . ASN A 1 101 ? -20.523 5.501 19.112 1.00 89.44 101 ASN A C 1
ATOM 809 O O . ASN A 1 101 ? -19.645 4.933 19.765 1.00 89.44 101 ASN A O 1
ATOM 813 N N . GLU A 1 102 ? -21.021 6.684 19.469 1.00 90.88 102 GLU A N 1
ATOM 814 C CA . GLU A 1 102 ? -20.527 7.484 20.598 1.00 90.88 102 GLU A CA 1
ATOM 815 C C . GLU A 1 102 ? -20.488 6.699 21.920 1.00 90.88 102 GLU A C 1
ATOM 817 O O . GLU A 1 102 ? -19.498 6.751 22.642 1.00 90.88 102 GLU A O 1
ATOM 822 N N . HIS A 1 103 ? -21.514 5.895 22.219 1.00 91.81 103 HIS A N 1
ATOM 823 C CA . HIS A 1 103 ? -21.550 5.079 23.440 1.00 91.81 103 HIS A CA 1
ATOM 824 C C . HIS A 1 103 ? -20.415 4.052 23.500 1.00 91.81 103 HIS A C 1
ATOM 826 O O . HIS A 1 103 ? -19.837 3.821 24.560 1.00 91.81 103 HIS A O 1
ATOM 832 N N . THR A 1 104 ? -20.081 3.462 22.354 1.00 91.88 104 THR A N 1
ATOM 833 C CA . THR A 1 104 ? -18.968 2.517 22.215 1.00 91.88 104 THR A CA 1
ATOM 834 C C . THR A 1 104 ? -17.648 3.212 22.480 1.00 91.88 104 THR A C 1
ATOM 836 O O . THR A 1 104 ? -16.828 2.720 23.252 1.00 91.88 104 THR A O 1
ATOM 839 N N . TYR A 1 105 ? -17.462 4.368 21.848 1.00 93.12 105 TYR A N 1
ATOM 840 C CA . TYR A 1 105 ? -16.257 5.165 21.989 1.00 93.12 105 TYR A CA 1
ATOM 841 C C . TYR A 1 105 ? -16.056 5.609 23.450 1.00 93.12 105 TYR A C 1
ATOM 843 O O . TYR A 1 105 ? -15.006 5.349 24.034 1.00 93.12 105 TYR A O 1
ATOM 851 N N . LEU A 1 106 ? -17.102 6.131 24.098 1.00 94.50 106 LEU A N 1
ATOM 852 C CA . LEU A 1 106 ? -17.075 6.502 25.518 1.00 94.50 106 LEU A CA 1
ATOM 853 C C . LEU A 1 106 ? -16.795 5.310 26.441 1.00 94.50 106 LEU A C 1
ATOM 855 O O . LEU A 1 106 ? -16.122 5.450 27.462 1.00 94.50 106 LEU A O 1
ATOM 859 N N . ALA A 1 107 ? -17.319 4.127 26.127 1.00 95.62 107 ALA A N 1
ATOM 860 C CA . ALA A 1 107 ? -17.016 2.926 26.894 1.00 95.62 107 ALA A CA 1
ATOM 861 C C . ALA A 1 107 ? -15.543 2.505 26.724 1.00 95.62 107 ALA A C 1
ATOM 863 O O . ALA A 1 107 ? -14.892 2.166 27.711 1.00 95.62 107 ALA A O 1
ATOM 864 N N . LEU A 1 108 ? -14.975 2.602 25.519 1.00 95.69 108 LEU A N 1
ATOM 865 C CA . LEU A 1 108 ? -13.544 2.366 25.299 1.00 95.69 108 LEU A CA 1
ATOM 866 C C . LEU A 1 108 ? -12.674 3.360 26.088 1.00 95.69 108 LEU A C 1
ATOM 868 O O . LEU A 1 108 ? -11.723 2.937 26.747 1.00 95.69 108 LEU A O 1
ATOM 872 N N . GLU A 1 109 ? -13.026 4.649 26.099 1.00 96.75 109 GLU A N 1
ATOM 873 C CA . GLU A 1 109 ? -12.326 5.674 26.889 1.00 96.75 109 GLU A CA 1
ATOM 874 C C . GLU A 1 109 ? -12.406 5.398 28.392 1.00 96.75 109 GLU A C 1
ATOM 876 O O . GLU A 1 109 ? -11.384 5.329 29.078 1.00 96.75 109 GLU A O 1
ATOM 881 N N . ASN A 1 110 ? -13.612 5.149 28.910 1.00 97.00 110 ASN A N 1
ATOM 882 C CA . ASN A 1 110 ? -13.806 4.801 30.316 1.00 97.00 110 ASN A CA 1
ATOM 883 C C . ASN A 1 110 ? -12.982 3.564 30.696 1.00 97.00 110 ASN A C 1
ATOM 885 O O . ASN A 1 110 ? -12.340 3.536 31.751 1.00 97.00 110 ASN A O 1
ATOM 889 N N . ARG A 1 111 ? -12.931 2.560 29.815 1.00 96.44 111 ARG A N 1
ATOM 890 C CA . ARG A 1 111 ? -12.129 1.361 30.040 1.00 96.44 111 ARG A CA 1
ATOM 891 C C . ARG A 1 111 ? -10.625 1.648 30.020 1.00 96.44 111 ARG A C 1
ATOM 893 O O . ARG A 1 111 ? -9.902 1.124 30.873 1.00 96.44 111 ARG A O 1
ATOM 900 N N . ALA A 1 112 ? -10.147 2.506 29.119 1.00 96.62 112 ALA A N 1
ATOM 901 C CA . ALA A 1 112 ? -8.755 2.966 29.070 1.00 96.62 112 ALA A CA 1
ATOM 902 C C . ALA A 1 112 ? -8.336 3.726 30.349 1.00 96.62 112 ALA A C 1
ATOM 904 O O . ALA A 1 112 ? -7.185 3.648 30.800 1.00 96.62 112 ALA A O 1
ATOM 905 N N . GLU A 1 113 ? -9.284 4.401 30.998 1.00 96.75 113 GLU A N 1
ATOM 906 C CA . GLU A 1 113 ? -9.099 5.053 32.298 1.00 96.75 113 GLU A CA 1
ATOM 907 C C . GLU A 1 113 ? -9.183 4.088 33.493 1.00 96.75 113 GLU A C 1
ATOM 909 O O . GLU A 1 113 ? -8.830 4.455 34.613 1.00 96.75 113 GLU A O 1
ATOM 914 N N . GLY A 1 114 ? -9.578 2.832 33.266 1.00 94.44 114 GLY A N 1
ATOM 915 C CA . GLY A 1 114 ? -9.732 1.813 34.305 1.00 94.44 114 GLY A CA 1
ATOM 916 C C . GLY A 1 114 ? -11.100 1.814 34.990 1.00 94.44 114 GLY A C 1
ATOM 917 O O . GLY A 1 114 ? -11.250 1.188 36.039 1.00 94.44 114 GLY A O 1
ATOM 918 N N . LYS A 1 115 ? -12.097 2.492 34.415 1.00 95.31 115 LYS A N 1
ATOM 919 C CA . LYS A 1 115 ? -13.491 2.440 34.870 1.00 95.31 115 LYS A CA 1
ATOM 920 C C . LYS A 1 115 ? -14.171 1.178 34.320 1.00 95.31 115 LYS A C 1
ATOM 922 O O . LYS A 1 115 ? -13.762 0.641 33.290 1.00 95.31 115 LYS A O 1
ATOM 927 N N . GLN A 1 116 ? -15.185 0.692 35.034 1.00 88.31 116 GLN A N 1
ATOM 928 C CA . GLN A 1 116 ? -16.048 -0.396 34.561 1.00 88.31 116 GLN A CA 1
ATOM 929 C C . GLN A 1 116 ? -17.071 0.121 33.553 1.00 88.31 116 GLN A C 1
ATOM 931 O O . GLN A 1 116 ? -17.557 1.248 33.674 1.00 88.31 116 GLN A O 1
ATOM 936 N N . THR A 1 117 ? -17.417 -0.723 32.588 1.00 85.62 117 THR A N 1
ATOM 937 C CA . THR A 1 117 ? -18.361 -0.430 31.514 1.00 85.62 117 THR A CA 1
ATOM 938 C C . THR A 1 117 ? -19.232 -1.654 31.238 1.00 85.62 117 THR A C 1
ATOM 940 O O . THR A 1 117 ? -18.769 -2.783 31.185 1.00 85.62 117 THR A O 1
ATOM 943 N N . SER A 1 118 ? -20.532 -1.471 31.031 1.00 81.38 118 SER A N 1
ATOM 944 C CA . SER A 1 118 ? -21.428 -2.587 30.680 1.00 81.38 118 SER A CA 1
ATOM 945 C C . SER A 1 118 ? -21.897 -2.475 29.236 1.00 81.38 118 SER A C 1
ATOM 947 O O . SER A 1 118 ? -23.091 -2.553 28.954 1.00 81.38 118 SER A O 1
ATOM 949 N N . HIS A 1 119 ? -20.950 -2.245 28.321 1.00 88.00 119 HIS A N 1
ATOM 950 C CA . HIS A 1 119 ? -21.233 -2.071 26.897 1.00 88.00 119 HIS A CA 1
ATOM 951 C C . HIS A 1 119 ? -20.811 -3.306 26.096 1.00 88.00 119 HIS A C 1
ATOM 953 O O . HIS A 1 119 ? -19.657 -3.737 26.153 1.00 88.00 119 HIS A O 1
ATOM 959 N N . GLY A 1 120 ? -21.764 -3.892 25.370 1.00 86.44 120 GLY A N 1
ATOM 960 C CA . GLY A 1 120 ? -21.534 -5.055 24.513 1.00 86.44 120 GLY A CA 1
ATOM 961 C C . GLY A 1 120 ? -20.920 -4.671 23.167 1.00 86.44 120 GLY A C 1
ATOM 962 O O . GLY A 1 120 ? -21.152 -3.576 22.663 1.00 86.44 120 GLY A O 1
ATOM 963 N N . THR A 1 121 ? -20.171 -5.591 22.564 1.00 81.00 121 THR A N 1
ATOM 964 C CA . THR A 1 121 ? -19.338 -5.329 21.372 1.00 81.00 121 THR A CA 1
ATOM 965 C C . THR A 1 121 ? -19.768 -6.107 20.126 1.00 81.00 121 THR A C 1
ATOM 967 O O . THR A 1 121 ? -18.949 -6.480 19.286 1.00 81.00 121 THR A O 1
ATOM 970 N N . ASN A 1 122 ? -21.072 -6.355 19.969 1.00 83.94 122 ASN A N 1
ATOM 971 C CA . ASN A 1 122 ? -21.605 -7.076 18.811 1.00 83.94 122 ASN A CA 1
ATOM 972 C C . ASN A 1 122 ? -21.604 -6.204 17.538 1.00 83.94 122 ASN A C 1
ATOM 974 O O . ASN A 1 122 ? -22.650 -5.715 17.109 1.00 83.94 122 ASN A O 1
ATOM 978 N N . TYR A 1 123 ? -20.424 -6.004 16.947 1.00 86.25 123 TYR A N 1
ATOM 979 C CA . TYR A 1 123 ? -20.239 -5.238 15.715 1.00 86.25 123 TYR A CA 1
ATOM 980 C C . TYR A 1 123 ? -20.056 -6.143 14.501 1.00 86.25 123 TYR A C 1
ATOM 982 O O . TYR A 1 123 ? -19.233 -7.064 14.476 1.00 86.25 123 TYR A O 1
ATOM 990 N N . GLY A 1 124 ? -20.778 -5.805 13.436 1.00 89.62 124 GLY A N 1
ATOM 991 C CA . GLY A 1 124 ? -20.644 -6.408 12.115 1.00 89.62 124 GLY A CA 1
ATOM 992 C C . GLY A 1 124 ? -19.498 -5.818 11.293 1.00 89.62 124 GLY A C 1
ATOM 993 O O . GLY A 1 124 ? -19.705 -5.587 10.107 1.00 89.62 124 GLY A O 1
ATOM 994 N N . PHE A 1 125 ? -18.326 -5.562 11.894 1.00 94.44 125 PHE A N 1
ATOM 995 C CA . PHE A 1 125 ? -17.191 -4.981 11.165 1.00 94.44 125 PHE A CA 1
ATOM 996 C C . PHE A 1 125 ? -16.861 -5.792 9.906 1.00 94.44 125 PHE A C 1
ATOM 998 O O . PHE A 1 125 ? -16.844 -7.035 9.924 1.00 94.44 125 PHE A O 1
ATOM 1005 N N . ILE A 1 126 ? -16.582 -5.052 8.839 1.00 93.88 126 ILE A N 1
ATOM 1006 C CA . ILE A 1 126 ? -16.252 -5.512 7.498 1.00 93.88 126 ILE A CA 1
ATOM 1007 C C . ILE A 1 126 ? -14.732 -5.666 7.410 1.00 93.88 126 ILE A C 1
ATOM 1009 O O . ILE A 1 126 ? -13.982 -4.822 7.887 1.00 93.88 126 ILE A O 1
ATOM 1013 N N . PHE A 1 127 ? -14.272 -6.763 6.818 1.00 95.38 127 PHE A N 1
ATOM 1014 C CA . PHE A 1 127 ? -12.841 -7.034 6.627 1.00 95.38 127 PHE A CA 1
ATOM 1015 C C . PHE A 1 127 ? -12.539 -7.574 5.222 1.00 95.38 127 PHE A C 1
ATOM 1017 O O . PHE A 1 127 ? -11.445 -8.077 4.965 1.00 95.38 127 PHE A O 1
ATOM 1024 N N . THR A 1 128 ? -13.544 -7.599 4.344 1.00 94.31 128 THR A N 1
ATOM 1025 C CA . THR A 1 128 ? -13.490 -8.315 3.066 1.00 94.31 128 THR A CA 1
ATOM 1026 C C . THR A 1 128 ? -12.441 -7.692 2.158 1.00 94.31 128 THR A C 1
ATOM 1028 O O . THR A 1 128 ? -11.544 -8.388 1.687 1.00 94.31 128 THR A O 1
ATOM 1031 N N . THR A 1 129 ? -12.495 -6.370 2.000 1.00 93.12 129 THR A N 1
ATOM 1032 C CA . THR A 1 129 ? -11.573 -5.604 1.160 1.00 93.12 129 THR A CA 1
ATOM 1033 C C . THR A 1 129 ? -10.154 -5.718 1.693 1.00 93.12 129 THR A C 1
ATOM 1035 O O . THR A 1 129 ? -9.223 -5.983 0.931 1.00 93.12 129 THR A O 1
ATOM 1038 N N . TYR A 1 130 ? -9.975 -5.586 3.010 1.00 93.56 130 TYR A N 1
ATOM 1039 C CA . TYR A 1 130 ? -8.674 -5.787 3.635 1.00 93.56 130 TYR A CA 1
ATOM 1040 C C . TYR A 1 130 ? -8.096 -7.176 3.361 1.00 93.56 130 TYR A C 1
ATOM 1042 O O . TYR A 1 130 ? -6.945 -7.286 2.938 1.00 93.56 130 TYR A O 1
ATOM 1050 N N . TYR A 1 131 ? -8.864 -8.251 3.548 1.00 94.12 131 TYR A N 1
ATOM 1051 C CA . TYR A 1 131 ? -8.343 -9.598 3.308 1.00 94.12 131 TYR A CA 1
ATOM 1052 C C . TYR A 1 131 ? -8.024 -9.875 1.842 1.00 94.12 131 TYR A C 1
ATOM 1054 O O . TYR A 1 131 ? -7.037 -10.563 1.570 1.00 94.12 131 TYR A O 1
ATOM 1062 N N . GLU A 1 132 ? -8.824 -9.345 0.919 1.00 93.62 132 GLU A N 1
ATOM 1063 C CA . GLU A 1 132 ? -8.591 -9.487 -0.518 1.00 93.62 132 GLU A CA 1
ATOM 1064 C C . GLU A 1 132 ? -7.343 -8.716 -0.964 1.00 93.62 132 GLU A C 1
ATOM 1066 O O . GLU A 1 132 ? -6.530 -9.240 -1.728 1.00 93.62 132 GLU A O 1
ATOM 1071 N N . LEU A 1 133 ? -7.141 -7.499 -0.450 1.00 91.12 133 LEU A N 1
ATOM 1072 C CA . LEU A 1 133 ? -6.106 -6.592 -0.946 1.00 91.12 133 LEU A CA 1
ATOM 1073 C C . LEU A 1 133 ? -4.810 -6.591 -0.128 1.00 91.12 133 LEU A C 1
ATOM 1075 O O . LEU A 1 133 ? -3.793 -6.127 -0.639 1.00 91.12 133 LEU A O 1
ATOM 1079 N N . ARG A 1 134 ? -4.772 -7.140 1.096 1.00 89.06 134 ARG A N 1
ATOM 1080 C CA . ARG A 1 134 ? -3.565 -7.111 1.957 1.00 89.06 134 ARG A CA 1
ATOM 1081 C C . ARG A 1 134 ? -2.317 -7.708 1.307 1.00 89.06 134 ARG A C 1
ATOM 1083 O O . ARG A 1 134 ? -1.213 -7.248 1.581 1.00 89.06 134 ARG A O 1
ATOM 1090 N N . TYR A 1 135 ? -2.474 -8.726 0.458 1.00 88.69 135 TYR A N 1
ATOM 1091 C CA . TYR A 1 135 ? -1.346 -9.343 -0.241 1.00 88.69 135 TYR A CA 1
ATOM 1092 C C . TYR A 1 135 ? -0.820 -8.444 -1.355 1.00 88.69 135 TYR A C 1
ATOM 1094 O O . TYR A 1 135 ? 0.391 -8.291 -1.494 1.00 88.69 135 TYR A O 1
ATOM 1102 N N . GLU A 1 136 ? -1.718 -7.822 -2.121 1.00 86.56 136 GLU A N 1
ATOM 1103 C CA . GLU A 1 136 ? -1.329 -6.868 -3.157 1.00 86.56 136 GLU A CA 1
ATOM 1104 C C . GLU A 1 136 ? -0.746 -5.595 -2.545 1.00 86.56 136 GLU A C 1
ATOM 1106 O O . GLU A 1 136 ? 0.241 -5.084 -3.066 1.00 86.56 136 GLU A O 1
ATOM 1111 N N . LEU A 1 137 ? -1.258 -5.138 -1.400 1.00 84.00 137 LEU A N 1
ATOM 1112 C CA . LEU A 1 137 ? -0.610 -4.098 -0.603 1.00 84.00 137 LEU A CA 1
ATOM 1113 C C . LEU A 1 137 ? 0.815 -4.510 -0.255 1.00 84.00 137 LEU A C 1
ATOM 1115 O O . LEU A 1 137 ? 1.754 -3.868 -0.719 1.00 84.00 137 LEU A O 1
ATOM 1119 N N . ALA A 1 138 ? 0.985 -5.605 0.495 1.00 85.88 138 ALA A N 1
ATOM 1120 C CA . ALA A 1 138 ? 2.288 -6.074 0.971 1.00 85.88 138 ALA A CA 1
ATOM 1121 C C . ALA A 1 138 ? 3.308 -6.246 -0.164 1.00 85.88 138 ALA A C 1
ATOM 1123 O O . ALA A 1 138 ? 4.477 -5.902 -0.016 1.00 85.88 138 ALA A O 1
ATOM 1124 N N . LYS A 1 139 ? 2.862 -6.756 -1.317 1.00 85.31 139 LYS A N 1
ATOM 1125 C CA . LYS A 1 139 ? 3.700 -6.972 -2.500 1.00 85.31 139 LYS A CA 1
ATOM 1126 C C . LYS A 1 139 ? 4.118 -5.673 -3.184 1.00 85.31 139 LYS A C 1
ATOM 1128 O O . LYS A 1 139 ? 5.224 -5.600 -3.716 1.00 85.31 139 LYS A O 1
ATOM 1133 N N . ASN A 1 140 ? 3.227 -4.686 -3.234 1.00 80.06 140 ASN A N 1
ATOM 1134 C CA . ASN A 1 140 ? 3.454 -3.440 -3.962 1.00 80.06 140 ASN A CA 1
ATOM 1135 C C . ASN A 1 140 ? 3.957 -2.302 -3.060 1.00 80.06 140 ASN A C 1
ATOM 1137 O O . ASN A 1 140 ? 4.199 -1.198 -3.537 1.00 80.06 140 ASN A O 1
ATOM 1141 N N . LEU A 1 141 ? 4.150 -2.557 -1.769 1.00 77.69 141 LEU A N 1
ATOM 1142 C CA . LEU A 1 141 ? 4.641 -1.572 -0.822 1.00 77.69 141 LEU A CA 1
ATOM 1143 C C . LEU A 1 141 ? 6.117 -1.249 -1.042 1.00 77.69 141 LEU A C 1
ATOM 1145 O O . LEU A 1 141 ? 7.010 -2.074 -0.860 1.00 77.69 141 LEU A O 1
ATOM 1149 N N . LYS A 1 142 ? 6.371 0.007 -1.400 1.00 79.81 142 LYS A N 1
ATOM 1150 C CA . LYS A 1 142 ? 7.696 0.616 -1.288 1.00 79.81 142 LYS A CA 1
ATOM 1151 C C . LYS A 1 142 ? 7.979 0.984 0.168 1.00 79.81 142 LYS A C 1
ATOM 1153 O O . LYS A 1 142 ? 7.056 1.218 0.943 1.00 79.81 142 LYS A O 1
ATOM 1158 N N . VAL A 1 143 ? 9.263 1.140 0.495 1.00 77.25 143 VAL A N 1
ATOM 1159 C CA . VAL A 1 143 ? 9.740 1.571 1.825 1.00 77.25 143 VAL A CA 1
ATOM 1160 C C . VAL A 1 143 ? 9.033 2.845 2.304 1.00 77.25 143 VAL A C 1
ATOM 1162 O O . VAL A 1 143 ? 8.676 2.949 3.471 1.00 77.25 143 VAL A O 1
ATOM 1165 N N . GLU A 1 144 ? 8.767 3.788 1.397 1.00 78.75 144 GLU A N 1
ATOM 1166 C CA . GLU A 1 144 ? 8.074 5.050 1.698 1.00 78.75 144 GLU A CA 1
ATOM 1167 C C . GLU A 1 144 ? 6.641 4.876 2.233 1.00 78.75 144 GLU A C 1
ATOM 1169 O O . GLU A 1 144 ? 6.182 5.716 3.000 1.00 78.75 144 GLU A O 1
ATOM 1174 N N . ASN A 1 145 ? 5.972 3.766 1.906 1.00 80.81 145 ASN A N 1
ATOM 1175 C CA . ASN A 1 145 ? 4.591 3.492 2.312 1.00 80.81 145 ASN A CA 1
ATOM 1176 C C . ASN A 1 145 ? 4.497 2.430 3.422 1.00 80.81 145 ASN A C 1
ATOM 1178 O O . ASN A 1 145 ? 3.399 2.118 3.876 1.00 80.81 145 ASN A O 1
ATOM 1182 N N . GLN A 1 146 ? 5.627 1.871 3.877 1.00 84.81 146 GLN A N 1
ATOM 1183 C CA . GLN A 1 146 ? 5.652 0.787 4.865 1.00 84.81 146 GLN A CA 1
ATOM 1184 C C . GLN A 1 146 ? 4.895 1.154 6.146 1.00 84.81 146 GLN A C 1
ATOM 1186 O O . GLN A 1 146 ? 4.082 0.366 6.618 1.00 84.81 146 GLN A O 1
ATOM 1191 N N . LYS A 1 147 ? 5.109 2.371 6.657 1.00 87.25 147 LYS A N 1
ATOM 1192 C CA . LYS A 1 147 ? 4.429 2.852 7.862 1.00 87.25 147 LYS A CA 1
ATOM 1193 C C . LYS A 1 147 ? 2.907 2.869 7.698 1.00 87.25 147 LYS A C 1
ATOM 1195 O O . LYS A 1 147 ? 2.203 2.360 8.554 1.00 87.25 147 LYS A O 1
ATOM 1200 N N . LEU A 1 148 ? 2.408 3.387 6.572 1.00 85.31 148 LEU A N 1
ATOM 1201 C CA . LEU A 1 148 ? 0.968 3.431 6.305 1.00 85.31 148 LEU A CA 1
ATOM 1202 C C . LEU A 1 148 ? 0.350 2.028 6.352 1.00 85.31 148 LEU A C 1
ATOM 1204 O O . LEU A 1 148 ? -0.748 1.842 6.864 1.00 85.31 148 LEU A O 1
ATOM 1208 N N . PHE A 1 149 ? 1.052 1.031 5.822 1.00 87.81 149 PHE A N 1
ATOM 1209 C CA . PHE A 1 149 ? 0.581 -0.347 5.854 1.00 87.81 149 PHE A CA 1
ATOM 1210 C C . PHE A 1 149 ? 0.578 -0.955 7.253 1.00 87.81 149 PHE A C 1
ATOM 1212 O O . PHE A 1 149 ? -0.369 -1.659 7.599 1.00 87.81 149 PHE A O 1
ATOM 1219 N N . GLU A 1 150 ? 1.617 -0.688 8.042 1.00 89.88 150 GLU A N 1
ATOM 1220 C CA . GLU A 1 150 ? 1.674 -1.087 9.449 1.00 89.88 150 GLU A CA 1
ATOM 1221 C C . GLU A 1 150 ? 0.497 -0.474 10.220 1.00 89.88 150 GLU A C 1
ATOM 1223 O O . GLU A 1 150 ? -0.246 -1.212 10.867 1.00 89.88 150 GLU A O 1
ATOM 1228 N N . ASP A 1 151 ? 0.241 0.823 10.027 1.00 90.69 151 ASP A N 1
ATOM 1229 C CA . ASP A 1 151 ? -0.880 1.531 10.649 1.00 90.69 151 ASP A CA 1
ATOM 1230 C C . ASP A 1 151 ? -2.240 0.920 10.217 1.00 90.69 151 ASP A C 1
ATOM 1232 O O . ASP A 1 151 ? -3.159 0.778 11.028 1.00 90.69 151 ASP A O 1
ATOM 1236 N N . ILE A 1 152 ? -2.395 0.538 8.936 1.00 92.06 152 ILE A N 1
ATOM 1237 C CA . ILE A 1 152 ? -3.614 -0.117 8.417 1.00 92.06 152 ILE A CA 1
ATOM 1238 C C . ILE A 1 152 ? -3.806 -1.491 9.067 1.00 92.06 152 ILE A C 1
ATOM 1240 O O . ILE A 1 152 ? -4.922 -1.841 9.452 1.00 92.06 152 ILE A O 1
ATOM 1244 N N . ILE A 1 153 ? -2.744 -2.298 9.170 1.00 92.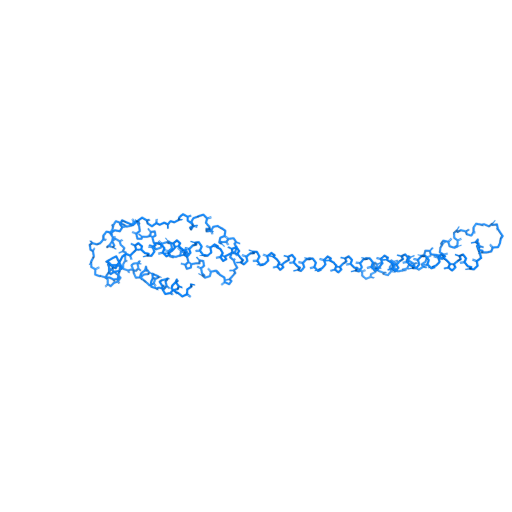88 153 ILE A N 1
ATOM 1245 C CA . ILE A 1 153 ? -2.820 -3.609 9.826 1.00 92.88 153 ILE A CA 1
ATOM 1246 C C . ILE A 1 153 ? -3.259 -3.430 11.276 1.00 92.88 153 ILE A C 1
ATOM 1248 O O . ILE A 1 153 ? -4.201 -4.097 11.705 1.00 92.88 153 ILE A O 1
ATOM 1252 N N . GLU A 1 154 ? -2.614 -2.513 11.994 1.00 94.44 154 GLU A N 1
ATOM 1253 C CA . GLU A 1 154 ? -2.905 -2.241 13.397 1.00 94.44 154 GLU A CA 1
ATOM 1254 C C . GLU A 1 154 ? -4.378 -1.854 13.597 1.00 94.44 154 GLU A C 1
ATOM 1256 O O . GLU A 1 154 ? -5.052 -2.395 14.479 1.00 94.44 154 GLU A O 1
ATOM 1261 N N . PHE A 1 155 ? -4.921 -1.002 12.723 1.00 95.19 155 PHE A N 1
ATOM 1262 C CA . PHE A 1 155 ? -6.340 -0.650 12.736 1.00 95.19 155 PHE A CA 1
ATOM 1263 C C . PHE A 1 155 ? -7.254 -1.883 12.644 1.00 95.19 155 PHE A C 1
ATOM 1265 O O . PHE A 1 155 ? -8.159 -2.065 13.464 1.00 95.19 155 PHE A O 1
ATOM 1272 N N . TYR A 1 156 ? -7.023 -2.771 11.672 1.00 95.88 156 TYR A N 1
ATOM 1273 C CA . TYR A 1 156 ? -7.859 -3.967 11.512 1.00 95.88 156 TYR A CA 1
ATOM 1274 C C . TYR A 1 156 ? -7.676 -4.979 12.649 1.00 95.88 156 TYR A C 1
ATOM 1276 O O . TYR A 1 156 ? -8.628 -5.681 13.008 1.00 95.88 156 TYR A O 1
ATOM 1284 N N . GLU A 1 157 ? -6.486 -5.062 13.243 1.00 94.94 157 GLU A N 1
ATOM 1285 C CA . GLU A 1 157 ? -6.248 -5.881 14.433 1.00 94.94 157 GLU A CA 1
ATOM 1286 C C . GLU A 1 157 ? -7.054 -5.376 15.632 1.00 94.94 157 GLU A C 1
ATOM 1288 O O . GLU A 1 157 ? -7.696 -6.172 16.320 1.00 94.94 157 GLU A O 1
ATOM 1293 N N . GLN A 1 158 ? -7.117 -4.064 15.832 1.00 94.50 158 GLN A N 1
ATOM 1294 C CA . GLN A 1 158 ? -7.915 -3.447 16.890 1.00 94.50 158 GLN A CA 1
ATOM 1295 C C . GLN A 1 158 ? -9.416 -3.670 16.699 1.00 94.50 158 GLN A C 1
ATOM 1297 O O . GLN A 1 158 ? -10.098 -4.078 17.641 1.00 94.50 158 GLN A O 1
ATOM 1302 N N . LEU A 1 159 ? -9.939 -3.501 15.480 1.00 95.12 159 LEU A N 1
ATOM 1303 C CA . LEU A 1 159 ? -11.339 -3.832 15.190 1.00 95.12 159 LEU A CA 1
ATOM 1304 C C . LEU A 1 159 ? -11.643 -5.307 15.467 1.00 95.12 159 LEU A C 1
ATOM 1306 O O . LEU A 1 159 ? -12.707 -5.650 15.990 1.00 95.12 159 LEU A O 1
ATOM 1310 N N . ARG A 1 160 ? -10.699 -6.198 15.148 1.00 95.44 160 ARG A N 1
ATOM 1311 C CA . ARG A 1 160 ? -10.824 -7.624 15.451 1.00 95.44 160 ARG A CA 1
ATOM 1312 C C . ARG A 1 160 ? -10.821 -7.883 16.959 1.00 95.44 160 ARG A C 1
ATOM 1314 O O . ARG A 1 160 ? -11.594 -8.728 17.408 1.00 95.44 160 ARG A O 1
ATOM 1321 N N . LEU A 1 161 ? -10.000 -7.173 17.735 1.00 94.00 161 LEU A N 1
ATOM 1322 C CA . LEU A 1 161 ? -10.017 -7.264 19.196 1.00 94.00 161 LEU A CA 1
ATOM 1323 C C . LEU A 1 161 ? -11.387 -6.872 19.746 1.00 94.00 161 LEU A C 1
ATOM 1325 O O . LEU A 1 161 ? -11.972 -7.660 20.481 1.00 94.00 161 LEU A O 1
ATOM 1329 N N . ILE A 1 162 ? -11.935 -5.727 19.327 1.00 93.25 162 ILE A N 1
ATOM 1330 C CA . ILE A 1 162 ? -13.273 -5.282 19.747 1.00 93.25 162 ILE A CA 1
ATOM 1331 C C . ILE A 1 162 ? -14.321 -6.353 19.408 1.00 93.25 162 ILE A C 1
ATOM 1333 O O . ILE A 1 162 ? -15.092 -6.756 20.273 1.00 93.25 162 ILE A O 1
ATOM 1337 N N . LYS A 1 163 ? -14.318 -6.861 18.170 1.00 93.94 163 LYS A N 1
ATOM 1338 C CA . LYS A 1 163 ? -15.285 -7.863 17.691 1.00 93.94 163 LYS A CA 1
ATOM 1339 C C . LYS A 1 163 ? -15.228 -9.193 18.444 1.00 93.94 163 LYS A C 1
ATOM 1341 O O . LYS A 1 163 ? -16.250 -9.853 18.599 1.00 93.94 163 LYS A O 1
ATOM 1346 N N . ASN A 1 164 ? -14.035 -9.623 18.852 1.00 93.81 164 ASN A N 1
ATOM 1347 C CA . ASN A 1 164 ? -13.827 -10.930 19.478 1.00 93.81 164 ASN A CA 1
ATOM 1348 C C . ASN A 1 164 ? -14.072 -10.926 20.990 1.00 93.81 164 ASN A C 1
ATOM 1350 O O . ASN A 1 164 ? -14.092 -11.992 21.610 1.00 93.81 164 ASN A O 1
ATOM 1354 N N . LYS A 1 165 ? -14.232 -9.751 21.595 1.00 92.94 165 LYS A N 1
ATOM 1355 C CA . LYS A 1 165 ? -14.672 -9.626 22.980 1.00 92.94 165 LYS A CA 1
ATOM 1356 C C . LYS A 1 165 ? -16.200 -9.566 23.005 1.00 92.94 165 LYS A C 1
ATOM 1358 O O . LYS A 1 165 ? -16.770 -8.971 22.098 1.00 92.94 165 LYS A O 1
ATOM 1363 N N . PRO A 1 166 ? -16.881 -10.205 23.967 1.00 89.81 166 PRO A N 1
ATOM 1364 C CA . PRO A 1 166 ? -18.318 -10.016 24.180 1.00 89.81 166 PRO A CA 1
ATOM 1365 C C . PRO A 1 166 ? -18.676 -8.636 24.747 1.00 89.81 166 PRO A C 1
ATOM 1367 O O . PRO A 1 166 ? -19.729 -8.082 24.413 1.00 89.81 166 PRO A O 1
ATOM 1370 N N . GLN A 1 167 ? -17.819 -8.103 25.624 1.00 93.69 167 GLN A N 1
ATOM 1371 C CA . GLN A 1 167 ? -17.991 -6.811 26.283 1.00 93.69 167 GLN A CA 1
ATOM 1372 C C . GLN A 1 167 ? -16.694 -5.998 26.253 1.00 93.69 167 GLN A C 1
ATOM 1374 O O . GLN A 1 167 ? -15.594 -6.551 26.254 1.00 93.69 167 GLN A O 1
ATOM 1379 N N . ILE A 1 168 ? -16.813 -4.668 26.291 1.00 93.31 168 ILE A N 1
ATOM 1380 C CA . ILE A 1 168 ? -15.646 -3.768 26.356 1.00 93.31 168 ILE A CA 1
ATOM 1381 C C . ILE A 1 168 ? -14.811 -4.021 27.618 1.00 93.31 168 ILE A C 1
ATOM 1383 O O . ILE A 1 168 ? -13.585 -3.931 27.574 1.00 93.31 168 ILE A O 1
ATOM 1387 N N . ASP A 1 169 ? -15.443 -4.414 28.723 1.00 94.31 169 ASP A N 1
ATOM 1388 C CA . ASP A 1 169 ? -14.746 -4.735 29.972 1.00 94.31 169 ASP A CA 1
ATOM 1389 C C . ASP A 1 169 ? -13.807 -5.946 29.867 1.00 94.31 169 ASP A C 1
ATOM 1391 O O . ASP A 1 169 ? -12.859 -6.052 30.654 1.00 94.31 169 ASP A O 1
ATOM 1395 N N . ASP A 1 170 ? -13.990 -6.800 28.855 1.00 94.69 170 ASP A N 1
ATOM 1396 C CA . ASP A 1 170 ? -13.105 -7.935 28.576 1.00 94.69 170 ASP A CA 1
ATOM 1397 C C . ASP A 1 170 ? -11.784 -7.516 27.898 1.00 94.69 170 ASP A C 1
ATOM 1399 O O . ASP A 1 170 ? -10.878 -8.345 27.720 1.00 94.69 170 ASP A O 1
ATOM 1403 N N . LEU A 1 171 ? -11.658 -6.247 27.492 1.00 94.94 171 LEU A N 1
ATOM 1404 C CA . LEU A 1 171 ? -10.393 -5.645 27.073 1.00 94.94 171 LEU A CA 1
ATOM 1405 C C . LEU A 1 171 ? -9.575 -5.267 28.308 1.00 94.94 171 LEU A C 1
ATOM 1407 O O . LEU A 1 171 ? -10.097 -4.752 29.300 1.00 94.94 171 LEU A O 1
ATOM 1411 N N . SER A 1 172 ? -8.265 -5.472 28.261 1.00 95.94 172 SER A N 1
ATOM 1412 C CA . SER A 1 172 ? -7.356 -4.877 29.236 1.00 95.94 172 SER A CA 1
ATOM 1413 C C . SER A 1 172 ? -7.321 -3.355 29.078 1.00 95.94 172 SER A C 1
ATOM 1415 O O . SER A 1 172 ? -7.606 -2.800 28.016 1.00 95.94 172 SER A O 1
ATOM 1417 N N . ARG A 1 173 ? -6.907 -2.659 30.140 1.00 95.75 173 ARG A N 1
ATOM 1418 C CA . ARG A 1 173 ? -6.730 -1.201 30.113 1.00 95.75 173 ARG A CA 1
ATOM 1419 C C . ARG A 1 173 ? -5.775 -0.752 28.998 1.00 95.75 173 ARG A C 1
ATOM 1421 O O . ARG A 1 173 ? -6.013 0.269 28.363 1.00 95.75 173 ARG A O 1
ATOM 1428 N N . GLY A 1 174 ? -4.697 -1.508 28.779 1.00 96.06 174 GLY A N 1
ATOM 1429 C CA . GLY A 1 174 ? -3.709 -1.220 27.738 1.00 96.06 174 GLY A CA 1
ATOM 1430 C C . GLY A 1 174 ? -4.274 -1.401 26.330 1.00 96.06 174 GLY A C 1
ATOM 1431 O O . GLY A 1 174 ? -4.078 -0.530 25.487 1.00 96.06 174 GLY A O 1
ATOM 1432 N N . GLU A 1 175 ? -5.029 -2.479 26.098 1.00 96.00 175 GLU A N 1
ATOM 1433 C CA . GLU A 1 175 ? -5.712 -2.708 24.817 1.00 96.00 175 GLU A CA 1
ATOM 1434 C C . GLU A 1 175 ? -6.720 -1.591 24.530 1.00 96.00 175 GLU A C 1
ATOM 1436 O O . GLU A 1 175 ? -6.657 -0.982 23.467 1.00 96.00 175 GLU A O 1
ATOM 1441 N N . ALA A 1 176 ? -7.588 -1.257 25.493 1.00 96.56 176 ALA A N 1
ATOM 1442 C CA . ALA A 1 176 ? -8.572 -0.185 25.333 1.00 96.56 176 ALA A CA 1
ATOM 1443 C C . ALA A 1 176 ? -7.908 1.168 25.035 1.00 96.56 176 ALA A C 1
ATOM 1445 O O . ALA A 1 176 ? -8.344 1.881 24.136 1.00 96.56 176 ALA A O 1
ATOM 1446 N N . LYS A 1 177 ? -6.814 1.496 25.734 1.00 97.06 177 LYS A N 1
ATOM 1447 C CA . LYS A 1 177 ? -6.048 2.723 25.485 1.00 97.06 177 LYS A CA 1
ATOM 1448 C C . LYS A 1 177 ? -5.478 2.768 24.064 1.00 97.06 177 LYS A C 1
ATOM 1450 O O . LYS A 1 177 ? -5.663 3.765 23.376 1.00 97.06 177 LYS A O 1
ATOM 1455 N N . THR A 1 178 ? -4.838 1.685 23.628 1.00 96.31 178 THR A N 1
ATOM 1456 C CA . THR A 1 178 ? -4.243 1.583 22.283 1.00 96.31 178 THR A CA 1
ATOM 1457 C C . THR A 1 178 ? -5.312 1.725 21.197 1.00 96.31 178 THR A C 1
ATOM 1459 O O . THR A 1 178 ? -5.128 2.460 20.230 1.00 96.31 178 THR A O 1
ATOM 1462 N N . ILE A 1 179 ? -6.468 1.083 21.397 1.00 95.81 179 ILE A N 1
ATOM 1463 C CA . ILE A 1 179 ? -7.622 1.193 20.500 1.00 95.81 179 ILE A CA 1
ATOM 1464 C C . ILE A 1 179 ? -8.084 2.652 20.400 1.00 95.81 179 ILE A C 1
ATOM 1466 O O . ILE A 1 179 ? -8.206 3.164 19.295 1.00 95.81 179 ILE A O 1
ATOM 1470 N N . VAL A 1 180 ? -8.315 3.339 21.523 1.00 95.94 180 VAL A N 1
ATOM 1471 C CA . VAL A 1 180 ? -8.776 4.743 21.520 1.00 95.94 180 VAL A CA 1
ATOM 1472 C C . VAL A 1 180 ? -7.782 5.661 20.808 1.00 95.94 180 VAL A C 1
ATOM 1474 O O . VAL A 1 180 ? -8.183 6.475 19.978 1.00 95.94 180 VAL A O 1
ATOM 1477 N N . GLU A 1 181 ? -6.487 5.529 21.103 1.00 94.69 181 GLU A N 1
ATOM 1478 C CA . GLU A 1 181 ? -5.436 6.340 20.476 1.00 94.69 181 GLU A CA 1
ATOM 1479 C C . GLU A 1 181 ? -5.413 6.151 18.955 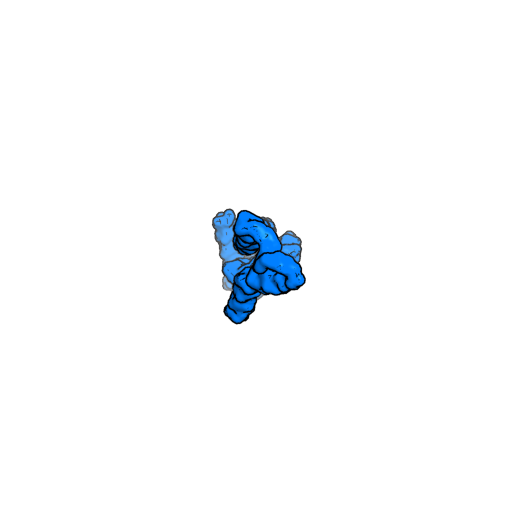1.00 94.69 181 GLU A C 1
ATOM 1481 O O . GLU A 1 181 ? -5.384 7.124 18.201 1.00 94.69 181 GLU A O 1
ATOM 1486 N N . SER A 1 182 ? -5.500 4.906 18.497 1.00 94.00 182 SER A N 1
ATOM 1487 C CA . SER A 1 182 ? -5.531 4.591 17.072 1.00 94.00 182 SER A CA 1
ATOM 1488 C C . SER A 1 182 ? -6.815 5.051 16.383 1.00 94.00 182 SER A C 1
ATOM 1490 O O . SER A 1 182 ? -6.740 5.655 15.314 1.00 94.00 182 SER A O 1
ATOM 1492 N N . LEU A 1 183 ? -7.989 4.856 16.998 1.00 93.56 183 LEU A N 1
ATOM 1493 C CA . LEU A 1 183 ? -9.257 5.356 16.456 1.00 93.56 183 LEU A CA 1
ATOM 1494 C C . LEU A 1 183 ? -9.205 6.874 16.254 1.00 93.56 183 LEU A C 1
ATOM 1496 O O . LEU A 1 183 ? -9.559 7.355 15.182 1.00 93.56 183 LEU A O 1
ATOM 1500 N N . ASN A 1 184 ? -8.693 7.620 17.236 1.00 93.19 184 ASN A N 1
ATOM 1501 C CA . ASN A 1 184 ? -8.530 9.070 17.127 1.00 93.19 184 ASN A CA 1
ATOM 1502 C C . ASN A 1 184 ? -7.582 9.471 15.996 1.00 93.19 184 ASN A C 1
ATOM 1504 O O . ASN A 1 184 ? -7.903 10.358 15.203 1.00 93.19 184 ASN A O 1
ATOM 1508 N N . ASN A 1 185 ? -6.437 8.794 15.886 1.00 93.00 185 ASN A N 1
ATOM 1509 C CA . ASN A 1 185 ? -5.490 9.042 14.802 1.00 93.00 185 ASN A CA 1
ATOM 1510 C C . ASN A 1 185 ? -6.134 8.796 13.431 1.00 93.00 185 ASN A C 1
ATOM 1512 O O . ASN A 1 185 ? -5.961 9.600 12.511 1.00 93.00 185 ASN A O 1
ATOM 1516 N N . TRP A 1 186 ? -6.903 7.716 13.292 1.00 93.06 186 TRP A N 1
ATOM 1517 C CA . TRP A 1 186 ? -7.530 7.344 12.029 1.00 93.06 186 TRP A CA 1
ATOM 1518 C C . TRP A 1 186 ? -8.730 8.207 11.660 1.00 93.06 186 TRP A C 1
ATOM 1520 O O . TRP A 1 186 ? -8.882 8.506 10.480 1.00 93.06 186 TRP A O 1
ATOM 1530 N N . ILE A 1 187 ? -9.525 8.669 12.626 1.00 90.44 187 ILE A N 1
ATOM 1531 C CA . ILE A 1 187 ? -10.590 9.654 12.381 1.00 90.44 187 ILE A CA 1
ATOM 1532 C C . ILE A 1 187 ? -9.982 10.928 11.779 1.00 90.44 187 ILE A C 1
ATOM 1534 O O . ILE A 1 187 ? -10.377 11.343 10.693 1.00 90.44 187 ILE A O 1
ATOM 1538 N N . ILE A 1 188 ? -8.942 11.481 12.414 1.00 90.00 188 ILE A N 1
ATOM 1539 C CA . ILE A 1 188 ? -8.254 12.688 11.925 1.00 90.00 188 ILE A CA 1
ATOM 1540 C C . ILE A 1 188 ? -7.640 12.451 10.539 1.00 90.00 188 ILE A C 1
ATOM 1542 O O . ILE A 1 188 ? -7.772 13.282 9.639 1.00 90.00 188 ILE A O 1
ATOM 1546 N N . THR A 1 189 ? -6.959 11.318 10.361 1.00 88.62 189 THR A N 1
ATOM 1547 C CA . THR A 1 189 ? -6.283 10.985 9.101 1.00 88.62 189 THR A CA 1
ATOM 1548 C C . THR A 1 189 ? -7.286 10.831 7.966 1.00 88.62 189 THR A C 1
ATOM 1550 O O . THR A 1 189 ? -7.094 11.413 6.901 1.00 88.62 189 THR A O 1
ATOM 1553 N N . LEU A 1 190 ? -8.374 10.093 8.186 1.00 88.62 190 LEU A N 1
ATOM 1554 C CA . LEU A 1 190 ? -9.375 9.849 7.156 1.00 88.62 190 LEU A CA 1
ATOM 1555 C C . LEU A 1 190 ? -10.166 11.109 6.819 1.00 88.62 190 LEU A C 1
ATOM 1557 O O . LEU A 1 190 ? -10.502 11.261 5.653 1.00 88.62 190 LEU A O 1
ATOM 1561 N N . ASP A 1 191 ? -10.404 12.026 7.756 1.00 86.38 191 ASP A N 1
ATOM 1562 C CA . ASP A 1 191 ? -11.057 13.310 7.458 1.00 86.38 191 ASP A CA 1
ATOM 1563 C C . ASP A 1 191 ? -10.170 14.261 6.635 1.00 86.38 191 ASP A C 1
ATOM 1565 O O . ASP A 1 191 ? -10.673 15.158 5.956 1.00 86.38 191 ASP A O 1
ATOM 1569 N N . SER A 1 192 ? -8.847 14.067 6.670 1.00 81.50 192 SER A N 1
ATOM 1570 C CA . SER A 1 192 ? -7.882 14.887 5.924 1.00 81.50 192 SER A CA 1
ATOM 1571 C C . SER A 1 192 ? -7.673 14.469 4.459 1.00 81.50 192 SER A C 1
ATOM 1573 O O . SER A 1 192 ? -7.022 15.202 3.709 1.00 81.50 192 SER A O 1
ATOM 1575 N N . ILE A 1 193 ? -8.205 13.305 4.062 1.00 78.44 193 ILE A N 1
ATOM 1576 C CA . ILE A 1 193 ? -8.039 12.667 2.741 1.00 78.44 193 ILE A CA 1
ATOM 1577 C C . ILE A 1 193 ? -9.327 12.785 1.920 1.00 78.44 193 ILE A C 1
ATOM 1579 O O . ILE A 1 193 ? -9.225 13.185 0.739 1.00 78.44 193 ILE A O 1
#

pLDDT: mean 86.11, std 10.96, range [45.41, 97.06]

Foldseek 3Di:
DVVVVVVVVVCLVCVVVVCLVVVPPDDDDSGDDDPVVVVVVCCVSVCVVVVVVVVVVVVVVVVVVVVVVVVVVVVVVLVVVLVVLVVLLLVLLVVQLVQCDPLNLVCLVCVLVVHDDFAFLQDPRDCPSVVVCVVVCVVSDDPVCVVVSVLSVLLVVLNVVSNPDGGSNVDHSVSSNSNSVSSVVSVVVSVVD

Secondary structure (DSSP, 8-state):
-HHHHHHHHHHHHHHHHHHHHHS--SSSSSSSS-HHHHHHHHHHHHHHHHHHHHHHHHHHHHHHHHHHHHHHHHHHHHHHHHHHHHHHHHHHHHHHHHHS-HHHHHHHHHHHTT-----B-------HHHHHHHHHHHHH--GGGHHHHHHHHHHHHHHHHHHHSSBGGGS-HHHHHHHHHHHHHHHHHHHT-